Protein AF-0000000072521008 (afdb_homodimer)

Solvent-accessible surface area (backbone atoms only — not comparable to full-atom values): 16895 Å² total; per-residue (Å²): 116,72,63,60,51,52,50,30,49,52,47,37,52,53,34,50,48,52,54,50,52,51,52,52,54,62,66,60,54,72,72,82,87,46,64,70,48,66,38,34,38,36,35,39,32,42,60,91,52,47,65,55,51,51,52,29,35,44,67,70,42,94,64,81,70,60,86,56,63,34,49,40,68,49,74,46,81,42,74,55,89,74,26,50,32,39,38,42,36,37,37,49,14,59,31,64,76,41,40,77,58,52,53,69,72,39,29,56,94,38,35,77,38,25,32,39,37,39,37,36,38,53,64,40,59,74,58,32,55,55,32,50,51,51,45,50,51,42,50,48,53,24,50,51,54,21,50,53,54,49,52,52,49,52,52,55,55,67,72,98,116,69,64,59,52,52,49,29,50,53,47,36,53,53,33,50,49,52,54,50,53,51,54,52,55,61,66,60,54,72,69,80,86,41,62,72,48,67,39,35,38,38,36,38,33,40,59,90,53,48,65,54,50,51,51,29,36,44,66,72,42,94,65,80,72,61,87,58,62,37,48,41,68,48,74,46,80,43,75,54,90,73,26,50,31,39,38,41,37,37,38,48,14,60,30,65,79,42,40,77,57,53,52,68,71,37,28,56,93,38,34,78,39,25,33,40,35,40,36,35,36,53,67,40,61,75,59,31,55,54,32,51,52,51,47,50,51,41,49,48,52,23,51,52,54,19,51,52,55,49,52,53,49,53,53,56,58,72,71,103

InterPro domains:
  IPR022780 Dynein family light intermediate chain [PF05783] (39-135)
  IPR027417 P-loop containing nucleoside triphosphate hydrolase [G3DSA:3.40.50.300] (19-158)
  IPR027417 P-loop containing nucleoside triphosphate hydrolase [SSF52540] (40-137)
  IPR040045 Cytoplasmic dynein 2 light intermediate chain 1 [PTHR13236] (3-156)

Nearest PDB structures (foldseek):
  6sc2-assembly1_E  TM=7.884E-01  e=1.492E-08  Homo sapiens
  4m9q-assembly1_A  TM=7.224E-01  e=1.471E-05  Chlamydomonas reinhardtii
  8ij9-assembly2_B  TM=7.557E-01  e=8.292E-04  Mus musculus
  6jmg-assembly2_B  TM=7.113E-01  e=5.260E-04  Xenopus laevis
  1s8f-assembly2_B  TM=6.875E-01  e=5.260E-04  Canis lupus familiaris

Foldseek 3Di:
DVVLVVVLVVQLVVQVVVVVVVVVVVVPPPPPPAPAAEAEEEEAEDAPLCRQVVVCVVQVHPDDDDADRAKHWDKDWDDDPSYIYIYIYIYGGDQLPRLLCLLVQLALVHVVRYDYHYRADVVCVVSGVVSVVRNVVSSVVSNVRSVVVNVVVVVVVVVD/DVVLVVVLVVQLVVQLVVVVVVVVVLVPPPPPPAPEAEAEEEEAFDAPLCRQVVVCVVQVHPDDDDADRAKHWDKDWDDDPSYIYIYIYIYGGDQLPRLLCLLVQLALVHVVRYDYHYRADVVCVVSGVVSVVRNVVSSVVSNVRSVVVNVVVVVVVVVD

Secondary structure (DSSP, 8-state):
-HHHHHHHHHHHHHHHHHHHHHHHHHHS---SS---EEEEEEEEESTTSSHHHHHHHHTT--PPPPPPPSEEEEEEEEEETTEEEEEEEEEE-STTTTGGGGGTTSSHHHHTTEEEEEEEETT-HHHHHHHHHHHHHHHHHHHHHHHHHHHHHHHHHHH-/-HHHHHHHHHHHHHHHHHHHHHHHHHHS---TT---EEEEEEEEESTTSSHHHHHHHHTT--PPPPPPPSEEEEEEEEEETTEEEEEEEEEE-STTTTGGGGGTTSSHHHHTTEEEEEEEETT-HHHHHHHHHHHHHHHHHHHHHHHHHHHHHHHHHHH-

pLDDT: mean 83.57, std 12.58, range [44.31, 96.69]

Sequence (320 aa):
MMDMWALAKEKLRENEEKAAKLGEKMDDSTDGATRKGSTHIVIAGCSSSGKSIFVNKFLDRNEEPKETVALEYIYARRTRGNNKDVCHIWELGGGTNFTTLLSIPLIKKNIEASSLVLVLDLTRPNELWITMEQVLAAAERCVETATKELDQKQQENYCLMMDMWALAKEKLRENEEKAAKLGEKMDDSTDGATRKGSTHIVIAGCSSSGKSIFVNKFLDRNEEPKETVALEYIYARRTRGNNKDVCHIWELGGGTNFTTLLSIPLIKKNIEASSLVLVLDLTRPNELWITMEQVLAAAERCVETATKELDQKQQENYCL

Organism: Oesophagostomum dentatum (NCBI:txid61180)

Radius of gyration: 21.16 Å; Cα contacts (8 Å, |Δi|>4): 512; chains: 2; bounding box: 45×58×62 Å

Structure (mmCIF, N/CA/C/O backbone):
data_AF-0000000072521008-model_v1
#
loop_
_entity.id
_entity.type
_entity.pdbx_description
1 polymer 'Cytoplasmic dynein 2 light intermediate chain 1'
#
loop_
_atom_site.group_PDB
_atom_site.id
_atom_site.type_symbol
_atom_site.label_atom_id
_atom_site.label_alt_id
_atom_site.label_comp_id
_atom_site.label_asym_id
_atom_site.label_entity_id
_atom_site.label_seq_id
_atom_site.pdbx_PDB_ins_code
_atom_site.Cartn_x
_atom_site.Cartn_y
_atom_site.Cartn_z
_atom_site.occupancy
_atom_site.B_iso_or_equiv
_atom_site.auth_seq_id
_atom_site.auth_comp_id
_atom_site.auth_asym_id
_atom_site.auth_atom_id
_atom_site.pdbx_PDB_model_num
ATOM 1 N N . MET A 1 1 ? 20.453 16.203 -13.914 1 51.97 1 MET A N 1
ATOM 2 C CA . MET A 1 1 ? 20 16.062 -12.531 1 51.97 1 MET A CA 1
ATOM 3 C C . MET A 1 1 ? 19.391 17.359 -12.023 1 51.97 1 MET A C 1
ATOM 5 O O . MET A 1 1 ? 18.375 17.328 -11.305 1 51.97 1 MET A O 1
ATOM 9 N N . MET A 1 2 ? 19.875 18.516 -12.617 1 60.75 2 MET A N 1
ATOM 10 C CA . MET A 1 2 ? 19.484 19.859 -12.227 1 60.75 2 MET A CA 1
ATOM 11 C C . MET A 1 2 ? 18.047 20.156 -12.68 1 60.75 2 MET A C 1
ATOM 13 O O . MET A 1 2 ? 17.25 20.672 -11.898 1 60.75 2 MET A O 1
ATOM 17 N N . ASP A 1 3 ? 17.656 19.438 -13.711 1 80.31 3 ASP A N 1
ATOM 18 C CA . ASP A 1 3 ? 16.375 19.781 -14.328 1 80.31 3 ASP A CA 1
ATOM 19 C C . ASP A 1 3 ? 15.219 19.047 -13.656 1 80.31 3 ASP A C 1
ATOM 21 O O . ASP A 1 3 ? 14.164 19.625 -13.406 1 80.31 3 ASP A O 1
ATOM 25 N N . MET A 1 4 ? 15.516 17.906 -13.031 1 79.12 4 MET A N 1
ATOM 26 C CA . MET A 1 4 ? 14.438 17.141 -12.414 1 79.12 4 MET A CA 1
ATOM 27 C C . MET A 1 4 ? 14.062 17.734 -11.062 1 79.12 4 MET A C 1
ATOM 29 O O . MET A 1 4 ? 12.875 17.812 -10.719 1 79.12 4 MET A O 1
ATOM 33 N N . TRP A 1 5 ? 15.109 18.359 -10.484 1 82.62 5 TRP A N 1
ATOM 34 C CA . TRP A 1 5 ? 14.867 18.938 -9.164 1 82.62 5 TRP A CA 1
ATOM 35 C C . TRP A 1 5 ? 14.125 20.25 -9.273 1 82.62 5 TRP A C 1
ATOM 37 O O . TRP A 1 5 ? 13.273 20.562 -8.438 1 82.62 5 TRP A O 1
ATOM 47 N N . ALA A 1 6 ? 14.492 20.922 -10.352 1 86 6 ALA A N 1
ATOM 48 C CA . ALA A 1 6 ? 13.781 22.172 -10.578 1 86 6 ALA A CA 1
ATOM 49 C C . ALA A 1 6 ? 12.297 21.922 -10.859 1 86 6 ALA A C 1
ATOM 51 O O . ALA A 1 6 ? 11.43 22.609 -10.32 1 86 6 ALA A O 1
ATOM 52 N N . LEU A 1 7 ? 12.125 20.984 -11.641 1 83.31 7 LEU A N 1
ATOM 53 C CA . LEU A 1 7 ? 10.75 20.609 -11.953 1 83.31 7 LEU A CA 1
ATOM 54 C C . LEU A 1 7 ? 10.031 20.094 -10.711 1 83.31 7 LEU A C 1
ATOM 56 O O . LEU A 1 7 ? 8.867 20.422 -10.484 1 83.31 7 LEU A O 1
ATOM 60 N N . ALA A 1 8 ? 10.758 19.344 -9.969 1 86.19 8 ALA A N 1
ATOM 61 C CA . ALA A 1 8 ? 10.211 18.797 -8.727 1 86.19 8 ALA A CA 1
ATOM 62 C C . ALA A 1 8 ? 9.805 19.906 -7.77 1 86.19 8 ALA A C 1
ATOM 64 O O . ALA A 1 8 ? 8.734 19.859 -7.168 1 86.19 8 ALA A O 1
ATOM 65 N N . LYS A 1 9 ? 10.578 20.875 -7.785 1 87.31 9 LYS A N 1
ATOM 66 C CA . LYS A 1 9 ? 10.32 22 -6.895 1 87.31 9 LYS A CA 1
ATOM 67 C C . LYS A 1 9 ? 9.07 22.766 -7.324 1 87.31 9 LYS A C 1
ATOM 69 O O . LYS A 1 9 ? 8.258 23.172 -6.488 1 87.31 9 LYS A O 1
ATOM 74 N N . GLU A 1 10 ? 9 22.953 -8.555 1 87.25 10 GLU A N 1
ATOM 75 C CA . GLU A 1 10 ? 7.84 23.672 -9.078 1 87.25 10 GLU A CA 1
ATOM 76 C C . GLU A 1 10 ? 6.551 22.891 -8.82 1 87.25 10 GLU A C 1
ATOM 78 O O . GLU A 1 10 ? 5.559 23.469 -8.367 1 87.25 10 GLU A O 1
ATOM 83 N N . LYS A 1 11 ? 6.574 21.656 -9.117 1 85.5 11 LYS A N 1
ATOM 84 C CA . LYS A 1 11 ? 5.406 20.812 -8.906 1 85.5 11 LYS A CA 1
ATOM 85 C C . LYS A 1 11 ? 5.023 20.766 -7.426 1 85.5 11 LYS A C 1
ATOM 87 O O . LYS A 1 11 ? 3.836 20.75 -7.09 1 85.5 11 LYS A O 1
ATOM 92 N N . LEU A 1 12 ? 6.059 20.75 -6.66 1 87.19 12 LEU A N 1
ATOM 93 C CA . LEU A 1 12 ? 5.84 20.719 -5.219 1 87.19 12 LEU A CA 1
ATOM 94 C C . LEU A 1 12 ? 5.117 21.969 -4.742 1 87.19 12 LEU A C 1
ATOM 96 O O . LEU A 1 12 ? 4.18 21.891 -3.943 1 87.19 12 LEU A O 1
ATOM 100 N N . ARG A 1 13 ? 5.477 23.078 -5.258 1 88.19 13 ARG A N 1
ATOM 101 C CA . ARG A 1 13 ? 4.848 24.328 -4.883 1 88.19 13 ARG A CA 1
ATOM 102 C C . ARG A 1 13 ? 3.377 24.359 -5.281 1 88.19 13 ARG A C 1
ATOM 104 O O . ARG A 1 13 ? 2.521 24.766 -4.496 1 88.19 13 ARG A O 1
ATOM 111 N N . GLU A 1 14 ? 3.172 23.828 -6.406 1 88.19 14 GLU A N 1
ATOM 112 C CA . GLU A 1 14 ? 1.804 23.781 -6.91 1 88.19 14 GLU A CA 1
ATOM 113 C C . GLU A 1 14 ? 0.922 22.906 -6.027 1 88.19 14 GLU A C 1
ATOM 115 O O . GLU A 1 14 ? -0.207 23.281 -5.699 1 88.19 14 GLU A O 1
ATOM 120 N N . ASN A 1 15 ? 1.441 21.797 -5.676 1 87.5 15 ASN A N 1
ATOM 121 C CA . ASN A 1 15 ? 0.669 20.828 -4.898 1 87.5 15 ASN A CA 1
ATOM 122 C C . ASN A 1 15 ? 0.467 21.312 -3.461 1 87.5 15 ASN A C 1
ATOM 124 O O . ASN A 1 15 ? -0.581 21.062 -2.861 1 87.5 15 ASN A O 1
ATOM 128 N N . GLU A 1 16 ? 1.404 21.984 -3.016 1 85.88 16 GLU A N 1
ATOM 129 C CA . GLU A 1 16 ? 1.26 22.578 -1.688 1 85.88 16 GLU A CA 1
ATOM 130 C C . GLU A 1 16 ? 0.165 23.641 -1.672 1 85.88 16 GLU A C 1
ATOM 132 O O . GLU A 1 16 ? -0.606 23.734 -0.715 1 85.88 16 GLU A O 1
ATOM 137 N N . GLU A 1 17 ? 0.143 24.406 -2.668 1 87.12 17 GLU A N 1
ATOM 138 C CA . GLU A 1 17 ? -0.874 25.453 -2.777 1 87.12 17 GLU A CA 1
ATOM 139 C C . GLU A 1 17 ? -2.271 24.844 -2.883 1 87.12 17 GLU A C 1
ATOM 141 O O . GLU A 1 17 ? -3.213 25.344 -2.252 1 87.12 17 GLU A O 1
ATOM 146 N N . LYS A 1 18 ? -2.324 23.844 -3.666 1 87.56 18 LYS A N 1
ATOM 147 C CA . LYS A 1 18 ? -3.6 23.141 -3.814 1 87.56 18 LYS A CA 1
ATOM 148 C C . LYS A 1 18 ? -4.086 22.594 -2.475 1 87.56 18 LYS A C 1
ATOM 150 O O . LYS A 1 18 ? -5.258 22.766 -2.123 1 87.56 18 LYS A O 1
ATOM 155 N N . ALA A 1 19 ? -3.199 21.984 -1.769 1 85.94 19 ALA A N 1
ATOM 156 C CA . ALA A 1 19 ? -3.541 21.406 -0.467 1 85.94 19 ALA A CA 1
ATOM 157 C C . ALA A 1 19 ? -3.936 22.5 0.522 1 85.94 19 ALA A C 1
ATOM 159 O O . ALA A 1 19 ? -4.879 22.344 1.297 1 85.94 19 ALA A O 1
ATOM 160 N N . ALA A 1 20 ? -3.279 23.609 0.432 1 83.19 20 ALA A N 1
ATOM 161 C CA . ALA A 1 20 ? -3.564 24.719 1.321 1 83.19 20 ALA A CA 1
ATOM 162 C C . ALA A 1 20 ? -4.926 25.344 1.008 1 83.19 20 ALA A C 1
ATOM 164 O O . ALA A 1 20 ? -5.688 25.672 1.918 1 83.19 20 ALA A O 1
ATOM 165 N N . LYS A 1 21 ? -5.223 25.5 -0.197 1 82.81 21 LYS A N 1
ATOM 166 C CA . LYS A 1 21 ? -6.488 26.094 -0.623 1 82.81 21 LYS A CA 1
ATOM 167 C C . LYS A 1 21 ? -7.672 25.234 -0.188 1 82.81 21 LYS A C 1
ATOM 169 O O . LYS A 1 21 ? -8.711 25.766 0.224 1 82.81 21 LYS A O 1
ATOM 174 N N . LEU A 1 22 ? -7.508 23.953 -0.325 1 80.19 22 LEU A N 1
ATOM 175 C CA . LEU A 1 22 ? -8.555 23.031 0.11 1 80.19 22 LEU A CA 1
ATOM 176 C C . LEU A 1 22 ? -8.789 23.156 1.613 1 80.19 22 LEU A C 1
ATOM 178 O O . LEU A 1 22 ? -9.93 23.141 2.07 1 80.19 22 LEU A O 1
ATOM 182 N N . GLY A 1 23 ? -7.691 23.188 2.332 1 74.25 23 GLY A N 1
ATOM 183 C CA . GLY A 1 23 ? -7.793 23.344 3.775 1 74.25 23 GLY A CA 1
ATOM 184 C C . GLY A 1 23 ? -8.57 24.594 4.188 1 74.25 23 GLY A C 1
ATOM 185 O O . GLY A 1 23 ? -9.375 24.531 5.117 1 74.25 23 GLY A O 1
ATOM 186 N N . GLU A 1 24 ? -8.336 25.656 3.516 1 73.62 24 GLU A N 1
ATOM 187 C CA . GLU A 1 24 ? -9.023 26.906 3.799 1 73.62 24 GLU A CA 1
ATOM 188 C C . GLU A 1 24 ? -10.516 26.797 3.498 1 73.62 24 GLU A C 1
ATOM 190 O O . GLU A 1 24 ? -11.344 27.328 4.246 1 73.62 24 GLU A O 1
ATOM 195 N N . LYS A 1 25 ? -10.82 26.156 2.455 1 73.62 25 LYS A N 1
ATOM 196 C CA . LYS A 1 25 ? -12.211 26 2.039 1 73.62 25 LYS A CA 1
ATOM 197 C C . LYS A 1 25 ? -12.984 25.125 3.018 1 73.62 25 LYS A C 1
ATOM 199 O O . LYS A 1 25 ? -14.172 25.328 3.242 1 73.62 25 LYS A O 1
ATOM 204 N N . MET A 1 26 ? -12.297 24.172 3.549 1 69.62 26 MET A N 1
ATOM 205 C CA . MET A 1 26 ? -12.922 23.266 4.504 1 69.62 26 MET A CA 1
ATOM 206 C C . MET A 1 26 ? -13.125 23.938 5.852 1 69.62 26 MET A C 1
ATOM 208 O O . MET A 1 26 ? -14.086 23.641 6.566 1 69.62 26 MET A O 1
ATOM 212 N N . ASP A 1 27 ? -12.211 24.797 6.203 1 65.19 27 ASP A N 1
ATOM 213 C CA . ASP A 1 27 ? -12.32 25.531 7.457 1 65.19 27 ASP A CA 1
ATOM 214 C C . ASP A 1 27 ? -13.43 26.594 7.379 1 65.19 27 ASP A C 1
ATOM 216 O O . ASP A 1 27 ? -14.039 26.938 8.391 1 65.19 27 ASP A O 1
ATOM 220 N N . ASP A 1 28 ? -13.609 27.219 6.309 1 60.16 28 ASP A N 1
ATOM 221 C CA . ASP A 1 28 ? -14.578 28.297 6.121 1 60.16 28 ASP A CA 1
ATOM 222 C C . ASP A 1 28 ? -16 27.734 6.047 1 60.16 28 ASP A C 1
ATOM 224 O O . ASP A 1 28 ? -16.969 28.5 6.043 1 60.16 28 ASP A O 1
ATOM 228 N N . SER A 1 29 ? -16.047 26.531 5.723 1 54.88 29 SER A N 1
ATOM 229 C CA . SER A 1 29 ? -17.422 26.047 5.641 1 54.88 29 SER A CA 1
ATOM 230 C C . SER A 1 29 ? -18.109 26.109 7 1 54.88 29 SER A C 1
ATOM 232 O O . SER A 1 29 ? -17.594 25.594 7.992 1 54.88 29 SER A O 1
ATOM 234 N N . THR A 1 30 ? -18.656 27.297 7.469 1 45.44 30 THR A N 1
ATOM 235 C CA . THR A 1 30 ? -19.531 27.688 8.57 1 45.44 30 THR A CA 1
ATOM 236 C C . THR A 1 30 ? -20.594 26.641 8.836 1 45.44 30 THR A C 1
ATOM 238 O O . THR A 1 30 ? -21.547 26.875 9.586 1 45.44 30 THR A O 1
ATOM 241 N N . ASP A 1 31 ? -20.844 25.75 8.055 1 48.75 31 ASP A N 1
ATOM 242 C CA . ASP A 1 31 ? -21.984 24.953 8.461 1 48.75 31 ASP A CA 1
ATOM 243 C C . ASP A 1 31 ? -21.703 24.188 9.758 1 48.75 31 ASP A C 1
ATOM 245 O O . ASP A 1 31 ? -20.609 23.625 9.914 1 48.75 31 ASP A O 1
ATOM 249 N N . GLY A 1 32 ? -22.094 24.609 11.016 1 44.31 32 GLY A N 1
ATOM 250 C CA . GLY A 1 32 ? -22.125 24.188 12.398 1 44.31 32 GLY A CA 1
ATOM 251 C C . GLY A 1 32 ? -21.594 22.766 12.602 1 44.31 32 GLY A C 1
ATOM 252 O O . GLY A 1 32 ? -20.703 22.547 13.422 1 44.31 32 GLY A O 1
ATOM 253 N N . ALA A 1 33 ? -22.438 21.672 12.734 1 45.28 33 ALA A N 1
ATOM 254 C CA . ALA A 1 33 ? -22.516 20.359 13.336 1 45.28 33 ALA A CA 1
ATOM 255 C C . ALA A 1 33 ? -21.656 19.344 12.578 1 45.28 33 ALA A C 1
ATOM 257 O O . ALA A 1 33 ? -21.609 18.172 12.93 1 45.28 33 ALA A O 1
ATOM 258 N N . THR A 1 34 ? -21.094 19.641 11.289 1 51.75 34 THR A N 1
ATOM 259 C CA . THR A 1 34 ? -20.656 18.5 10.484 1 51.75 34 THR A CA 1
ATOM 260 C C . THR A 1 34 ? -19.188 18.203 10.734 1 51.75 34 THR A C 1
ATOM 262 O O . THR A 1 34 ? -18.344 19.109 10.656 1 51.75 34 THR A O 1
ATOM 265 N N . ARG A 1 35 ? -18.922 17.375 11.75 1 53.88 35 ARG A N 1
ATOM 266 C CA . ARG A 1 35 ? -17.562 16.922 12.047 1 53.88 35 ARG A CA 1
ATOM 267 C C . ARG A 1 35 ? -16.781 16.641 10.766 1 53.88 35 ARG A C 1
ATOM 269 O O . ARG A 1 35 ? -17.219 15.836 9.93 1 53.88 35 ARG A O 1
ATOM 276 N N . LYS A 1 36 ? -15.852 17.688 10.32 1 62.34 36 LYS A N 1
ATOM 277 C CA . LYS A 1 36 ? -14.961 17.547 9.172 1 62.34 36 LYS A CA 1
ATOM 278 C C . LYS A 1 36 ? -13.812 16.594 9.477 1 62.34 36 LYS A C 1
ATOM 280 O O . LYS A 1 36 ? -13.062 16.797 10.43 1 62.34 36 LYS A O 1
ATOM 285 N N . GLY A 1 37 ? -14.039 15.32 9.141 1 75.19 37 GLY A N 1
ATOM 286 C CA . GLY A 1 37 ? -12.938 14.383 9.305 1 75.19 37 GLY A CA 1
ATOM 287 C C . GLY A 1 37 ? -12.023 14.32 8.094 1 75.19 37 GLY A C 1
ATOM 288 O O . GLY A 1 37 ? -12.438 14.625 6.977 1 75.19 37 GLY A O 1
ATOM 289 N N . SER A 1 38 ? -10.641 14.562 8.32 1 85.12 38 SER A N 1
ATOM 290 C CA . SER A 1 38 ? -9.688 14.438 7.223 1 85.12 38 SER A CA 1
ATOM 291 C C . SER A 1 38 ? -8.734 13.273 7.449 1 85.12 38 SER A C 1
ATOM 293 O O . SER A 1 38 ? -8.359 12.977 8.586 1 85.12 38 SER A O 1
ATOM 295 N N . THR A 1 39 ? -8.516 12.516 6.43 1 88.75 39 THR A N 1
ATOM 296 C CA . THR A 1 39 ? -7.523 11.453 6.449 1 88.75 39 THR A CA 1
ATOM 297 C C . THR A 1 39 ? -6.422 11.727 5.43 1 88.75 39 THR A C 1
ATOM 299 O O . THR A 1 39 ? -6.645 12.422 4.438 1 88.75 39 THR A O 1
ATOM 302 N N . HIS A 1 40 ? -5.227 11.328 5.777 1 92.44 40 HIS A N 1
ATOM 303 C CA . HIS A 1 40 ? -4.066 11.484 4.906 1 92.44 40 HIS A CA 1
ATOM 304 C C . HIS A 1 40 ? -3.488 10.125 4.516 1 92.44 40 HIS A C 1
ATOM 306 O O . HIS A 1 40 ? -3.256 9.273 5.379 1 92.44 40 HIS A O 1
ATOM 312 N N . ILE A 1 41 ? -3.375 9.93 3.248 1 94.19 41 ILE A N 1
ATOM 313 C CA . ILE A 1 41 ? -2.742 8.719 2.742 1 94.19 41 ILE A CA 1
ATOM 314 C C . ILE A 1 41 ? -1.507 9.086 1.924 1 94.19 41 ILE A C 1
ATOM 316 O O . ILE A 1 41 ? -1.59 9.883 0.984 1 94.19 41 ILE A O 1
ATOM 320 N N . VAL A 1 42 ? -0.381 8.555 2.328 1 96.31 42 VAL A N 1
ATOM 321 C CA . VAL A 1 42 ? 0.863 8.727 1.585 1 96.31 42 VAL A CA 1
ATOM 322 C C . VAL A 1 42 ? 1.197 7.43 0.843 1 96.31 42 VAL A C 1
ATOM 324 O O . VAL A 1 42 ? 1.259 6.359 1.448 1 96.31 42 VAL A O 1
ATOM 327 N N . ILE A 1 43 ? 1.382 7.531 -0.438 1 96 43 ILE A N 1
ATOM 328 C CA . ILE A 1 43 ? 1.704 6.375 -1.266 1 96 43 ILE A CA 1
ATOM 329 C C . ILE A 1 43 ? 3.127 6.504 -1.803 1 96 43 ILE A C 1
ATOM 331 O O . ILE A 1 43 ? 3.492 7.539 -2.369 1 96 43 ILE A O 1
ATOM 335 N N . ALA A 1 44 ? 3.928 5.512 -1.537 1 96.5 44 ALA A N 1
ATOM 336 C CA . ALA A 1 44 ? 5.316 5.457 -1.989 1 96.5 44 ALA A CA 1
ATOM 337 C C . ALA A 1 44 ? 5.68 4.055 -2.469 1 96.5 44 ALA A C 1
ATOM 339 O O . ALA A 1 44 ? 4.902 3.109 -2.295 1 96.5 44 ALA A O 1
ATOM 340 N N . GLY A 1 45 ? 6.863 3.949 -3.062 1 95.12 45 GLY A N 1
ATOM 341 C CA . GLY A 1 45 ? 7.312 2.65 -3.537 1 95.12 45 GLY A CA 1
ATOM 342 C C . GLY A 1 45 ? 8.164 2.734 -4.789 1 95.12 45 GLY A C 1
ATOM 343 O O . GLY A 1 45 ? 8.727 3.789 -5.094 1 95.12 45 GLY A O 1
ATOM 344 N N . CYS A 1 46 ? 8.219 1.617 -5.492 1 90.81 46 CYS A N 1
ATOM 345 C CA . CYS A 1 46 ? 9.086 1.51 -6.66 1 90.81 46 CYS A CA 1
ATOM 346 C C . CYS A 1 46 ? 8.57 2.363 -7.809 1 90.81 46 CYS A C 1
ATOM 348 O O . CYS A 1 46 ? 7.355 2.504 -7.98 1 90.81 46 CYS A O 1
ATOM 350 N N . SER A 1 47 ? 9.539 2.912 -8.523 1 87.12 47 SER A N 1
ATOM 351 C CA . SER A 1 47 ? 9.148 3.59 -9.758 1 87.12 47 SER A CA 1
ATOM 352 C C . SER A 1 47 ? 8.461 2.633 -10.719 1 87.12 47 SER A C 1
ATOM 354 O O . SER A 1 47 ? 8.859 1.476 -10.852 1 87.12 47 SER A O 1
ATOM 356 N N . SER A 1 48 ? 7.371 3.092 -11.367 1 83.75 48 SER A N 1
ATOM 357 C CA . SER A 1 48 ? 6.633 2.336 -12.375 1 83.75 48 SER A CA 1
ATOM 358 C C . SER A 1 48 ? 6.02 1.074 -11.781 1 83.75 48 SER A C 1
ATOM 360 O O . SER A 1 48 ? 6.008 0.021 -12.422 1 83.75 48 SER A O 1
ATOM 362 N N . SER A 1 49 ? 5.793 1.14 -10.469 1 84.56 49 SER A N 1
ATOM 363 C CA . SER A 1 49 ? 5.207 -0.023 -9.812 1 84.56 49 SER A CA 1
ATOM 364 C C . SER A 1 49 ? 3.686 -0.012 -9.922 1 84.56 49 SER A C 1
ATOM 366 O O . SER A 1 49 ? 3.016 -0.935 -9.453 1 84.56 49 SER A O 1
ATOM 368 N N . GLY A 1 50 ? 3.068 1.029 -10.586 1 83.56 50 GLY A N 1
ATOM 369 C CA . GLY A 1 50 ? 1.624 1.082 -10.75 1 83.56 50 GLY A CA 1
ATOM 370 C C . GLY A 1 50 ? 0.936 1.939 -9.703 1 83.56 50 GLY A C 1
ATOM 371 O O . GLY A 1 50 ? -0.292 1.929 -9.594 1 83.56 50 GLY A O 1
ATOM 372 N N . LYS A 1 51 ? 1.668 2.729 -8.883 1 87.88 51 LYS A N 1
ATOM 373 C CA . LYS A 1 51 ? 1.1 3.576 -7.84 1 87.88 51 LYS A CA 1
ATOM 374 C C . LYS A 1 51 ? 0.006 4.48 -8.398 1 87.88 51 LYS A C 1
ATOM 376 O O . LYS A 1 51 ? -1.101 4.535 -7.859 1 87.88 51 LYS A O 1
ATOM 381 N N . SER A 1 52 ? 0.311 5.062 -9.562 1 81.69 52 SER A N 1
ATOM 382 C CA . SER A 1 52 ? -0.638 6.012 -10.133 1 81.69 52 SER A CA 1
ATOM 383 C C . SER A 1 52 ? -1.882 5.301 -10.656 1 81.69 52 SER A C 1
ATOM 385 O O . SER A 1 52 ? -2.99 5.832 -10.57 1 81.69 52 SER A O 1
ATOM 387 N N . ILE A 1 53 ? -1.696 4.129 -11.203 1 75.56 53 ILE A N 1
ATOM 388 C CA . ILE A 1 53 ? -2.844 3.348 -11.648 1 75.56 53 ILE A CA 1
ATOM 389 C C . ILE A 1 53 ? -3.721 2.984 -10.453 1 75.56 53 ILE A C 1
ATOM 391 O O . ILE A 1 53 ? -4.945 3.111 -10.516 1 75.56 53 ILE A O 1
ATOM 395 N N . PHE A 1 54 ? -3.078 2.619 -9.406 1 78.38 54 PHE A N 1
ATOM 396 C CA . PHE A 1 54 ? -3.773 2.26 -8.18 1 78.38 54 PHE A CA 1
ATOM 397 C C . PHE A 1 54 ? -4.602 3.43 -7.664 1 78.38 54 PHE A C 1
ATOM 399 O O . PHE A 1 54 ? -5.781 3.268 -7.34 1 78.38 54 PHE A O 1
ATOM 406 N N . VAL A 1 55 ? -4.004 4.586 -7.648 1 82.62 55 VAL A N 1
ATOM 407 C CA . VAL A 1 55 ? -4.676 5.785 -7.156 1 82.62 55 VAL A CA 1
ATOM 408 C C . VAL A 1 55 ? -5.867 6.117 -8.055 1 82.62 55 VAL A C 1
ATOM 410 O O . VAL A 1 55 ? -6.969 6.383 -7.562 1 82.62 55 VAL A O 1
ATOM 413 N N . ASN A 1 56 ? -5.664 6.027 -9.336 1 78.38 56 ASN A N 1
ATOM 414 C CA . ASN A 1 56 ? -6.73 6.348 -10.273 1 78.38 56 ASN A CA 1
ATOM 415 C C . ASN A 1 56 ? -7.91 5.391 -10.133 1 78.38 56 ASN A C 1
ATOM 417 O O . ASN A 1 56 ? -9.07 5.816 -10.133 1 78.38 56 ASN A O 1
ATOM 421 N N . LYS A 1 57 ? -7.637 4.184 -10.016 1 74.06 57 LYS A N 1
ATOM 422 C CA . LYS A 1 57 ? -8.695 3.189 -9.852 1 74.06 57 LYS A CA 1
ATOM 423 C C . LYS A 1 57 ? -9.422 3.381 -8.523 1 74.06 57 LYS A C 1
ATOM 425 O O . LYS A 1 57 ? -10.648 3.268 -8.453 1 74.06 57 LYS A O 1
ATOM 430 N N . PHE A 1 58 ? -8.664 3.688 -7.527 1 73.44 58 PHE A N 1
ATOM 431 C CA . PHE A 1 58 ? -9.227 3.959 -6.211 1 73.44 58 PHE A CA 1
ATOM 432 C C . PHE A 1 58 ? -10.219 5.117 -6.27 1 73.44 58 PHE A C 1
ATOM 434 O O . PHE A 1 58 ? -11.242 5.105 -5.582 1 73.44 58 PHE A O 1
ATOM 441 N N . LEU A 1 59 ? -9.883 6.062 -7.102 1 73.38 59 LEU A N 1
ATOM 442 C CA . LEU A 1 59 ? -10.695 7.273 -7.188 1 73.38 59 LEU A CA 1
ATOM 443 C C . LEU A 1 59 ? -11.719 7.156 -8.312 1 73.38 59 LEU A C 1
ATOM 445 O O . LEU A 1 59 ? -12.484 8.094 -8.555 1 73.38 59 LEU A O 1
ATOM 449 N N . ASP A 1 60 ? -11.734 6.039 -8.898 1 71.81 60 ASP A N 1
ATOM 450 C CA . ASP A 1 60 ? -12.641 5.82 -10.023 1 71.81 60 ASP A CA 1
ATOM 451 C C . ASP A 1 60 ? -12.391 6.84 -11.133 1 71.81 60 ASP A C 1
ATOM 453 O O . ASP A 1 60 ? -13.328 7.48 -11.617 1 71.81 60 ASP A O 1
ATOM 457 N N . ARG A 1 61 ? -11.148 7.098 -11.328 1 69.38 61 ARG A N 1
ATOM 458 C CA . ARG A 1 61 ? -10.734 7.984 -12.414 1 69.38 61 ARG A CA 1
ATOM 459 C C . ARG A 1 61 ? -10.203 7.191 -13.602 1 69.38 61 ARG A C 1
ATOM 461 O O . ARG A 1 61 ? -9.516 6.184 -13.422 1 69.38 61 ARG A O 1
ATOM 468 N N . ASN A 1 62 ? -10.773 7.441 -14.672 1 66.5 62 ASN A N 1
ATOM 469 C CA . ASN A 1 62 ? -10.305 6.824 -15.906 1 66.5 62 ASN A CA 1
ATOM 470 C C . ASN A 1 62 ? -9.273 7.699 -16.609 1 66.5 62 ASN A C 1
ATOM 472 O O . ASN A 1 62 ? -9.516 8.172 -17.734 1 66.5 62 ASN A O 1
ATOM 476 N N . GLU A 1 63 ? -8.234 8.047 -15.953 1 71.75 63 GLU A N 1
ATOM 477 C CA . GLU A 1 63 ? -7.184 8.852 -16.562 1 71.75 63 GLU A CA 1
ATOM 478 C C . GLU A 1 63 ? -5.977 8 -16.938 1 71.75 63 GLU A C 1
ATOM 480 O O . GLU A 1 63 ? -5.699 6.988 -16.281 1 71.75 63 GLU A O 1
ATOM 485 N N . GLU A 1 64 ? -5.375 8.305 -18.031 1 75.06 64 GLU A N 1
ATOM 486 C CA . GLU A 1 64 ? -4.117 7.652 -18.375 1 75.06 64 GLU A CA 1
ATOM 487 C C . GLU A 1 64 ? -3.045 7.926 -17.328 1 75.06 64 GLU A C 1
ATOM 489 O O . GLU A 1 64 ? -2.84 9.07 -16.922 1 75.06 64 GLU A O 1
ATOM 494 N N . PRO A 1 65 ? -2.555 6.863 -16.875 1 74.75 65 PRO A N 1
ATOM 495 C CA . PRO A 1 65 ? -1.509 7.066 -15.867 1 74.75 65 PRO A CA 1
ATOM 496 C C . PRO A 1 65 ? -0.331 7.879 -16.406 1 74.75 65 PRO A C 1
ATOM 498 O O . PRO A 1 65 ? 0.111 7.668 -17.531 1 74.75 65 PRO A O 1
ATOM 501 N N . LYS A 1 66 ? -0.064 8.969 -15.703 1 75.88 66 LYS A N 1
ATOM 502 C CA . LYS A 1 66 ? 1.132 9.758 -15.977 1 75.88 66 LYS A CA 1
ATOM 503 C C . LYS A 1 66 ? 2.219 9.492 -14.945 1 75.88 66 LYS A C 1
ATOM 505 O O . LYS A 1 66 ? 1.925 9.07 -13.82 1 75.88 66 LYS A O 1
ATOM 510 N N . GLU A 1 67 ? 3.391 9.68 -15.469 1 80.75 67 GLU A N 1
ATOM 511 C CA . GLU A 1 67 ? 4.496 9.539 -14.523 1 80.75 67 GLU A CA 1
ATOM 512 C C . GLU A 1 67 ? 4.406 10.586 -13.414 1 80.75 67 GLU A C 1
ATOM 514 O O . GLU A 1 67 ? 4.238 11.773 -13.688 1 80.75 67 GLU A O 1
ATOM 519 N N . THR A 1 68 ? 4.398 10.086 -12.188 1 83.25 68 THR A N 1
ATOM 520 C CA . THR A 1 68 ? 4.391 10.984 -11.039 1 83.25 68 THR A CA 1
ATOM 521 C C . THR A 1 68 ? 5.781 11.57 -10.805 1 83.25 68 THR A C 1
ATOM 523 O O . THR A 1 68 ? 6.762 10.828 -10.711 1 83.25 68 THR A O 1
ATOM 526 N N . VAL A 1 69 ? 5.867 12.867 -10.938 1 82.81 69 VAL A N 1
ATOM 527 C CA . VAL A 1 69 ? 7.125 13.547 -10.648 1 82.81 69 VAL A CA 1
ATOM 528 C C . VAL A 1 69 ? 7.098 14.109 -9.234 1 82.81 69 VAL A C 1
ATOM 530 O O . VAL A 1 69 ? 6.129 14.766 -8.836 1 82.81 69 VAL A O 1
ATOM 533 N N . ALA A 1 70 ? 8.242 13.797 -8.508 1 89.75 70 ALA A N 1
ATOM 534 C CA . ALA A 1 70 ? 8.414 14.297 -7.148 1 89.75 70 ALA A CA 1
ATOM 535 C C . ALA A 1 70 ? 7.27 13.844 -6.246 1 89.75 70 ALA A C 1
ATOM 537 O O . ALA A 1 70 ? 7.066 12.641 -6.047 1 89.75 70 ALA A O 1
ATOM 538 N N . LEU A 1 71 ? 6.391 14.82 -5.82 1 94.12 71 LEU A N 1
ATOM 539 C CA . LEU A 1 71 ? 5.277 14.531 -4.922 1 94.12 71 LEU A CA 1
ATOM 540 C C . LEU A 1 71 ? 3.977 15.109 -5.473 1 94.12 71 LEU A C 1
ATOM 542 O O . LEU A 1 71 ? 3.867 16.312 -5.688 1 94.12 71 LEU A O 1
ATOM 546 N N . GLU A 1 72 ? 3.041 14.211 -5.684 1 92.69 72 GLU A N 1
ATOM 547 C CA . GLU A 1 72 ? 1.757 14.625 -6.242 1 92.69 72 GLU A CA 1
ATOM 548 C C . GLU A 1 72 ? 0.658 14.594 -5.184 1 92.69 72 GLU A C 1
ATOM 550 O O . GLU A 1 72 ? 0.6 13.672 -4.371 1 92.69 72 GLU A O 1
ATOM 555 N N . TYR A 1 73 ? -0.245 15.625 -5.277 1 93.06 73 TYR A N 1
ATOM 556 C CA . TYR A 1 73 ? -1.35 15.734 -4.332 1 93.06 73 TYR A CA 1
ATOM 557 C C . TYR A 1 73 ? -2.691 15.594 -5.043 1 93.06 73 TYR A C 1
ATOM 559 O O . TYR A 1 73 ? -2.93 16.234 -6.066 1 93.06 73 TYR A O 1
ATOM 567 N N . ILE A 1 74 ? -3.525 14.617 -4.488 1 89.44 74 ILE A N 1
ATOM 568 C CA . ILE A 1 74 ? -4.902 14.438 -4.926 1 89.44 74 ILE A CA 1
ATOM 569 C C . ILE A 1 74 ? -5.828 14.352 -3.713 1 89.44 74 ILE A C 1
ATOM 571 O O . ILE A 1 74 ? -5.395 13.969 -2.623 1 89.44 74 ILE A O 1
ATOM 575 N N . TYR A 1 75 ? -7.043 14.898 -3.828 1 88.19 75 TYR A N 1
ATOM 576 C CA . TYR A 1 75 ? -7.965 14.742 -2.709 1 88.19 75 TYR A CA 1
ATOM 577 C C . TYR A 1 75 ? -9.289 14.133 -3.174 1 88.19 75 TYR A C 1
ATOM 579 O O . TYR A 1 75 ? -9.648 14.242 -4.348 1 88.19 75 TYR A O 1
ATOM 587 N N . ALA A 1 76 ? -9.867 13.375 -2.35 1 81.75 76 ALA A N 1
ATOM 588 C CA . ALA A 1 76 ? -11.195 12.805 -2.555 1 81.75 76 ALA A CA 1
ATOM 589 C C . ALA A 1 76 ? -12.156 13.25 -1.46 1 81.75 76 ALA A C 1
ATOM 591 O O . ALA A 1 76 ? -11.781 13.336 -0.289 1 81.75 76 ALA A O 1
ATOM 592 N N . ARG A 1 77 ? -13.344 13.609 -1.932 1 80.06 77 ARG A N 1
ATOM 593 C CA . ARG A 1 77 ? -14.391 14 -0.991 1 80.06 77 ARG A CA 1
ATOM 594 C C . ARG A 1 77 ? -15.453 12.914 -0.873 1 80.06 77 ARG A C 1
ATOM 596 O O . ARG A 1 77 ? -15.836 12.305 -1.872 1 80.06 77 ARG A O 1
ATOM 603 N N . ARG A 1 78 ? -15.656 12.586 0.385 1 70.81 78 ARG A N 1
ATOM 604 C CA . ARG A 1 78 ? -16.75 11.648 0.632 1 70.81 78 ARG A CA 1
ATOM 605 C C . ARG A 1 78 ? -17.781 12.242 1.581 1 70.81 78 ARG A C 1
ATOM 607 O O . ARG A 1 78 ? -17.422 12.867 2.58 1 70.81 78 ARG A O 1
ATOM 614 N N . THR A 1 79 ? -18.984 12.227 1.118 1 68.31 79 THR A N 1
ATOM 615 C CA . THR A 1 79 ? -20.094 12.664 1.969 1 68.31 79 THR A CA 1
ATOM 616 C C . THR A 1 79 ? -20.797 11.469 2.598 1 68.31 79 THR A C 1
ATOM 618 O O . THR A 1 79 ? -21.188 10.531 1.897 1 68.31 79 THR A O 1
ATOM 621 N N . ARG A 1 80 ? -20.547 11.289 3.885 1 64.38 80 ARG A N 1
ATOM 622 C CA . ARG A 1 80 ? -21.312 10.312 4.637 1 64.38 80 ARG A CA 1
ATOM 623 C C . ARG A 1 80 ? -22.375 10.984 5.5 1 64.38 80 ARG A C 1
ATOM 625 O O . ARG A 1 80 ? -22.062 11.531 6.559 1 64.38 80 ARG A O 1
ATOM 632 N N . GLY A 1 81 ? -23.625 10.844 5.148 1 69.56 81 GLY A N 1
ATOM 633 C CA . GLY A 1 81 ? -24.656 11.602 5.84 1 69.56 81 GLY A CA 1
ATOM 634 C C . GLY A 1 81 ? -24.422 13.102 5.785 1 69.56 81 GLY A C 1
ATOM 635 O O . GLY A 1 81 ? -24.328 13.68 4.703 1 69.56 81 GLY A O 1
ATOM 636 N N . ASN A 1 82 ? -24.266 13.578 7.086 1 66.81 82 ASN A N 1
ATOM 637 C CA . ASN A 1 82 ? -24.016 15.008 7.227 1 66.81 82 ASN A CA 1
ATOM 638 C C . ASN A 1 82 ? -22.531 15.305 7.375 1 66.81 82 ASN A C 1
ATOM 640 O O . ASN A 1 82 ? -22.125 16.469 7.492 1 66.81 82 ASN A O 1
ATOM 644 N N . ASN A 1 83 ? -21.828 14.156 7.312 1 70.75 83 ASN A N 1
ATOM 645 C CA . ASN A 1 83 ? -20.391 14.336 7.492 1 70.75 83 ASN A CA 1
ATOM 646 C C . ASN A 1 83 ? -19.656 14.375 6.156 1 70.75 83 ASN A C 1
ATOM 648 O O . ASN A 1 83 ? -19.859 13.5 5.309 1 70.75 83 ASN A O 1
ATOM 652 N N . LYS A 1 84 ? -19.047 15.516 5.938 1 73.81 84 LYS A N 1
ATOM 653 C CA . LYS A 1 84 ? -18.172 15.633 4.77 1 73.81 84 LYS A CA 1
ATOM 654 C C . LYS A 1 84 ? -16.719 15.312 5.125 1 73.81 84 LYS A C 1
ATOM 656 O O . LYS A 1 84 ? -16.141 15.93 6.016 1 73.81 84 LYS A O 1
ATOM 661 N N . ASP A 1 85 ? -16.219 14.148 4.617 1 79.69 85 ASP A N 1
ATOM 662 C CA . ASP A 1 85 ? -14.844 13.75 4.887 1 79.69 85 ASP A CA 1
ATOM 663 C C . ASP A 1 85 ? -13.961 13.953 3.658 1 79.69 85 ASP A C 1
ATOM 665 O O . ASP A 1 85 ? -14.422 13.797 2.525 1 79.69 85 ASP A O 1
ATOM 669 N N . VAL A 1 86 ? -12.805 14.523 3.928 1 86 86 VAL A N 1
ATOM 670 C CA . VAL A 1 86 ? -11.836 14.688 2.852 1 86 86 VAL A CA 1
ATOM 671 C C . VAL A 1 86 ? -10.68 13.711 3.053 1 86 86 VAL A C 1
ATOM 673 O O . VAL A 1 86 ? -10.188 13.539 4.172 1 86 86 VAL A O 1
ATOM 676 N N . CYS A 1 87 ? -10.32 13.078 2.027 1 88.5 87 CYS A N 1
ATOM 677 C CA . CYS A 1 87 ? -9.141 12.227 2.006 1 88.5 87 CYS A CA 1
ATOM 678 C C . CYS A 1 87 ? -8.023 12.859 1.181 1 88.5 87 CYS A C 1
ATOM 680 O O . CYS A 1 87 ? -8.18 13.07 -0.023 1 88.5 87 CYS A O 1
ATOM 682 N N . HIS A 1 88 ? -6.949 13.25 1.887 1 91 88 HIS A N 1
ATOM 683 C CA . HIS A 1 88 ? -5.758 13.781 1.235 1 91 88 HIS A CA 1
ATOM 684 C C . HIS A 1 88 ? -4.812 12.664 0.815 1 91 88 HIS A C 1
ATOM 686 O O . HIS A 1 88 ? -4.375 11.867 1.65 1 91 88 HIS A O 1
ATOM 692 N N . ILE A 1 89 ? -4.539 12.594 -0.463 1 92.88 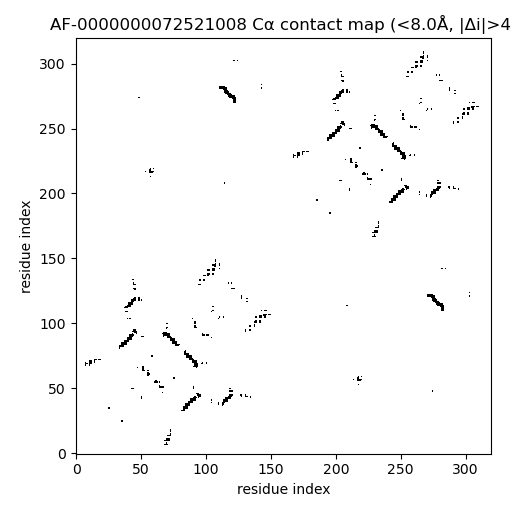89 ILE A N 1
ATOM 693 C CA . ILE A 1 89 ? -3.668 11.547 -0.995 1 92.88 89 ILE A CA 1
ATOM 694 C C . ILE A 1 89 ? -2.4 12.18 -1.57 1 92.88 89 ILE A C 1
ATOM 696 O O . ILE A 1 89 ? -2.471 13.031 -2.455 1 92.88 89 ILE A O 1
ATOM 700 N N . TRP A 1 90 ? -1.263 11.773 -1.035 1 94.81 90 TRP A N 1
ATOM 701 C CA . TRP A 1 90 ? 0.057 12.18 -1.508 1 94.81 90 TRP A CA 1
ATOM 702 C C . TRP A 1 90 ? 0.793 11.008 -2.145 1 94.81 90 TRP A C 1
ATOM 704 O O . TRP A 1 90 ? 0.94 9.953 -1.527 1 94.81 90 TRP A O 1
ATOM 714 N N . GLU A 1 91 ? 1.172 11.188 -3.359 1 94.56 91 GLU A N 1
ATOM 715 C CA . GLU A 1 91 ? 1.892 10.133 -4.066 1 94.56 91 GLU A CA 1
ATOM 716 C C . GLU A 1 91 ? 3.328 10.555 -4.367 1 94.56 91 GLU A C 1
ATOM 718 O O . GLU A 1 91 ? 3.559 11.555 -5.047 1 94.56 91 GLU A O 1
ATOM 723 N N . LEU A 1 92 ? 4.246 9.742 -3.83 1 95.31 92 LEU A N 1
ATOM 724 C CA . LEU A 1 92 ? 5.656 9.992 -4.109 1 95.31 92 LEU A CA 1
ATOM 725 C C . LEU A 1 92 ? 6.066 9.352 -5.43 1 95.31 92 LEU A C 1
ATOM 727 O O . LEU A 1 92 ? 5.855 8.148 -5.637 1 95.31 92 LEU A O 1
ATOM 731 N N . GLY A 1 93 ? 6.59 10.164 -6.305 1 91.31 93 GLY A N 1
ATOM 732 C CA . GLY A 1 93 ? 7.113 9.672 -7.57 1 91.31 93 GLY A CA 1
ATOM 733 C C . GLY A 1 93 ? 8.617 9.492 -7.566 1 91.31 93 GLY A C 1
ATOM 734 O O . GLY A 1 93 ? 9.312 10.062 -6.719 1 91.31 93 GLY A O 1
ATOM 735 N N . GLY A 1 94 ? 9.125 8.586 -8.477 1 86.56 94 GLY A N 1
ATOM 736 C CA . GLY A 1 94 ? 10.562 8.469 -8.703 1 86.56 94 GLY A CA 1
ATOM 737 C C . GLY A 1 94 ? 11.227 7.465 -7.785 1 86.56 94 GLY A C 1
ATOM 738 O O . GLY A 1 94 ? 12.453 7.406 -7.707 1 86.56 94 GLY A O 1
ATOM 739 N N . GLY A 1 95 ? 10.492 6.734 -7.066 1 88.56 95 GLY A N 1
ATOM 740 C CA . GLY A 1 95 ? 11.094 5.754 -6.176 1 88.56 95 GLY A CA 1
ATOM 741 C C . GLY A 1 95 ? 11.742 6.375 -4.957 1 88.56 95 GLY A C 1
ATOM 742 O O . GLY A 1 95 ? 11.062 6.934 -4.098 1 88.56 95 GLY A O 1
ATOM 743 N N . THR A 1 96 ? 13.055 6.387 -4.98 1 91.81 96 THR A N 1
ATOM 744 C CA . THR A 1 96 ? 13.789 6.84 -3.809 1 91.81 96 THR A CA 1
ATOM 745 C C . THR A 1 96 ? 14.367 8.234 -4.039 1 91.81 96 THR A C 1
ATOM 747 O O . THR A 1 96 ? 14.93 8.836 -3.121 1 91.81 96 THR A O 1
ATOM 750 N N . ASN A 1 97 ? 14.109 8.844 -5.164 1 90.88 97 ASN A N 1
ATOM 751 C CA . ASN A 1 97 ? 14.781 10.078 -5.543 1 90.88 97 ASN A CA 1
ATOM 752 C C . ASN A 1 97 ? 14.305 11.258 -4.688 1 90.88 97 ASN A C 1
ATOM 754 O O . ASN A 1 97 ? 15.055 12.211 -4.473 1 90.88 97 ASN A O 1
ATOM 758 N N . PHE A 1 98 ? 13.156 11.18 -4.234 1 92.81 98 PHE A N 1
ATOM 759 C CA . PHE A 1 98 ? 12.547 12.336 -3.584 1 92.81 98 PHE A CA 1
ATOM 760 C C . PHE A 1 98 ? 11.977 11.953 -2.223 1 92.81 98 PHE A C 1
ATOM 762 O O . PHE A 1 98 ? 10.969 12.508 -1.788 1 92.81 98 PHE A O 1
ATOM 769 N N . THR A 1 99 ? 12.578 10.977 -1.496 1 95.06 99 THR A N 1
ATOM 770 C CA . THR A 1 99 ? 12.055 10.484 -0.224 1 95.06 99 THR A CA 1
ATOM 771 C C . THR A 1 99 ? 12.039 11.602 0.817 1 95.06 99 THR A C 1
ATOM 773 O O . THR A 1 99 ? 11.258 11.555 1.771 1 95.06 99 THR A O 1
ATOM 776 N N . THR A 1 100 ? 12.906 12.664 0.639 1 93.62 100 THR A N 1
ATOM 777 C CA . THR A 1 100 ? 12.922 13.781 1.569 1 93.62 100 THR A CA 1
ATOM 778 C C . THR A 1 100 ? 11.602 14.539 1.533 1 93.62 100 THR A C 1
ATOM 780 O O . THR A 1 100 ? 11.25 15.242 2.486 1 93.62 100 THR A O 1
ATOM 783 N N . LEU A 1 101 ? 10.812 14.406 0.478 1 94.75 101 LEU A N 1
ATOM 784 C CA . LEU A 1 101 ? 9.555 15.125 0.32 1 94.75 101 LEU A CA 1
ATOM 785 C C . LEU A 1 101 ? 8.461 14.516 1.183 1 94.75 101 LEU A C 1
ATOM 787 O O . LEU A 1 101 ? 7.391 15.102 1.348 1 94.75 101 LEU A O 1
ATOM 791 N N . LEU A 1 102 ? 8.703 13.359 1.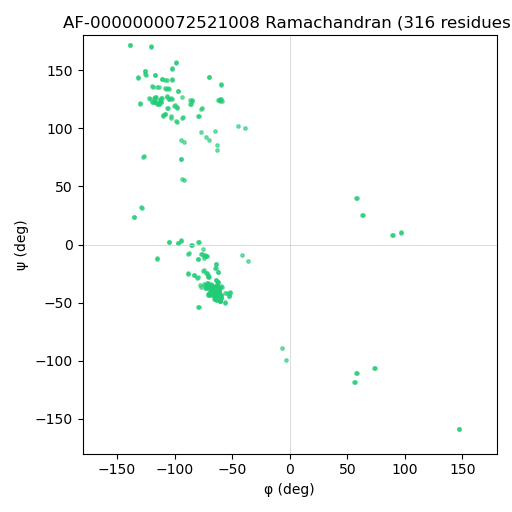81 1 96.69 102 LEU A N 1
ATOM 792 C CA . LEU A 1 102 ? 7.746 12.758 2.73 1 96.69 102 LEU A CA 1
ATOM 793 C C . LEU A 1 102 ? 7.527 13.648 3.947 1 96.69 102 LEU A C 1
ATOM 795 O O . LEU A 1 102 ? 6.527 13.508 4.656 1 96.69 102 LEU A O 1
ATOM 799 N N . SER A 1 103 ? 8.445 14.594 4.164 1 95.25 103 SER A N 1
ATOM 800 C CA . SER A 1 103 ? 8.32 15.516 5.293 1 95.25 103 SER A CA 1
ATOM 801 C C . SER A 1 103 ? 7.207 16.531 5.059 1 95.25 103 SER A C 1
ATOM 803 O O . SER A 1 103 ? 6.793 17.234 5.984 1 95.25 103 SER A O 1
ATOM 805 N N . ILE A 1 104 ? 6.684 16.578 3.9 1 93.81 104 ILE A N 1
ATOM 806 C CA . ILE A 1 104 ? 5.629 17.531 3.58 1 93.81 104 ILE A CA 1
ATOM 807 C C . ILE A 1 104 ? 4.293 17.031 4.125 1 93.81 104 ILE A C 1
ATOM 809 O O . ILE A 1 104 ? 3.627 17.719 4.898 1 93.81 104 ILE A O 1
ATOM 813 N N . PRO A 1 105 ? 3.902 15.82 3.785 1 95.38 105 PRO A N 1
ATOM 814 C CA . PRO A 1 105 ? 2.615 15.352 4.305 1 95.38 105 PRO A CA 1
ATOM 815 C C . PRO A 1 105 ? 2.725 14.781 5.715 1 95.38 105 PRO A C 1
ATOM 817 O O . PRO A 1 105 ? 1.724 14.711 6.434 1 95.38 105 PRO A O 1
ATOM 820 N N . LEU A 1 106 ? 3.881 14.289 6.062 1 96.31 106 LEU A N 1
ATOM 821 C CA . LEU A 1 106 ? 4.023 13.617 7.352 1 96.31 106 LEU A CA 1
ATOM 822 C C . LEU A 1 106 ? 4.535 14.594 8.406 1 96.31 106 LEU A C 1
ATOM 824 O O . LEU A 1 106 ? 5.688 14.5 8.836 1 96.31 106 LEU A O 1
ATOM 828 N N . ILE A 1 107 ? 3.654 15.469 8.812 1 94.69 107 ILE A N 1
ATOM 829 C CA . ILE A 1 107 ? 3.951 16.5 9.805 1 94.69 107 ILE A CA 1
ATOM 830 C C . ILE A 1 107 ? 3.025 16.344 11.008 1 94.69 107 ILE A C 1
ATOM 832 O O . ILE A 1 107 ? 2.074 15.562 10.969 1 94.69 107 ILE A O 1
ATOM 836 N N . LYS A 1 108 ? 3.297 17.078 12.055 1 93.94 108 LYS A N 1
ATOM 837 C CA . LYS A 1 108 ? 2.57 17.047 13.32 1 93.94 108 LYS A CA 1
ATOM 838 C C . LYS A 1 108 ? 1.068 17.203 13.102 1 93.94 108 LYS A C 1
ATOM 840 O O . LYS A 1 108 ? 0.269 16.484 13.711 1 93.94 108 LYS A O 1
ATOM 845 N N . LYS A 1 109 ? 0.706 18.094 12.203 1 89.94 109 LYS A N 1
ATOM 846 C CA . LYS A 1 109 ? -0.69 18.453 11.977 1 89.94 109 LYS A CA 1
ATOM 847 C C . LYS A 1 109 ? -1.487 17.25 11.453 1 89.94 109 LYS A C 1
ATOM 849 O O . LYS A 1 109 ? -2.676 17.125 11.75 1 89.94 109 LYS A O 1
ATOM 854 N N . ASN A 1 110 ? -0.756 16.344 10.688 1 92 110 ASN A N 1
ATOM 855 C CA . ASN A 1 110 ? -1.476 15.328 9.93 1 92 110 ASN A CA 1
ATOM 856 C C . ASN A 1 110 ? -1.163 13.922 10.445 1 92 110 ASN A C 1
ATOM 858 O O . ASN A 1 110 ? -1.871 12.969 10.117 1 92 110 ASN A O 1
ATOM 862 N N . ILE A 1 111 ? -0.178 13.766 11.25 1 92.5 111 ILE A N 1
ATOM 863 C CA . ILE A 1 111 ? 0.418 12.469 11.547 1 92.5 111 ILE A CA 1
ATOM 864 C C . ILE A 1 111 ? -0.62 11.562 12.203 1 92.5 111 ILE A C 1
ATOM 866 O O . ILE A 1 111 ? -0.638 10.352 11.969 1 92.5 111 ILE A O 1
ATOM 870 N N . GLU A 1 112 ? -1.54 12.164 12.977 1 91 112 GLU A N 1
ATOM 871 C CA . GLU A 1 112 ? -2.523 11.391 13.719 1 91 112 GLU A CA 1
ATOM 872 C C . GLU A 1 112 ? -3.664 10.93 12.82 1 91 112 GLU A C 1
ATOM 874 O O . GLU A 1 112 ? -4.602 10.273 13.281 1 91 112 GLU A O 1
ATOM 879 N N . ALA A 1 113 ? -3.645 11.195 11.609 1 92.06 113 ALA A N 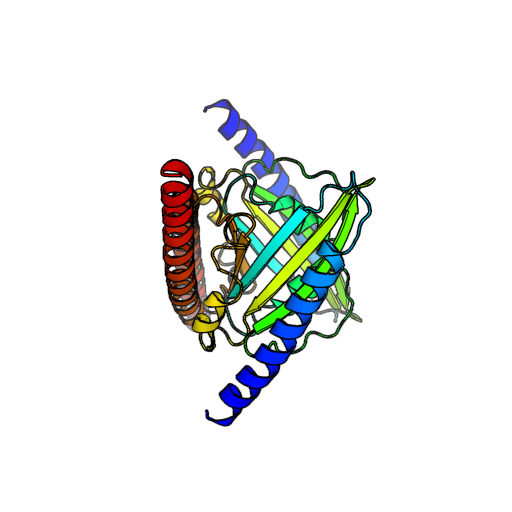1
ATOM 880 C CA . ALA A 1 113 ? -4.648 10.766 10.641 1 92.06 113 ALA A CA 1
ATOM 881 C C . ALA A 1 113 ? -3.99 10.25 9.359 1 92.06 113 ALA A C 1
ATOM 883 O O . ALA A 1 113 ? -4.578 10.328 8.281 1 92.06 113 ALA A O 1
ATOM 884 N N . SER A 1 114 ? -2.746 9.812 9.5 1 94.44 114 SER A N 1
ATOM 885 C CA . SER A 1 114 ? -1.984 9.453 8.305 1 94.44 114 SER A CA 1
ATOM 886 C C . SER A 1 114 ? -1.752 7.949 8.227 1 94.44 114 SER A C 1
ATOM 888 O O . SER A 1 114 ? -1.532 7.297 9.25 1 94.44 114 SER A O 1
ATOM 890 N N . SER A 1 115 ? -1.813 7.453 7.047 1 94.75 115 SER A N 1
ATOM 891 C CA . SER A 1 115 ? -1.386 6.102 6.707 1 94.75 115 SER A CA 1
ATOM 892 C C . SER A 1 115 ? -0.368 6.113 5.574 1 94.75 115 SER A C 1
ATOM 894 O O . SER A 1 115 ? -0.338 7.047 4.77 1 94.75 115 SER A O 1
ATOM 896 N N . LEU A 1 116 ? 0.485 5.156 5.613 1 96.12 116 LEU A N 1
ATOM 897 C CA . LEU A 1 116 ? 1.464 4.961 4.551 1 96.12 116 LEU A CA 1
ATOM 898 C C . LEU A 1 116 ? 1.166 3.686 3.764 1 96.12 116 LEU A C 1
ATOM 900 O O . LEU A 1 116 ? 0.965 2.621 4.352 1 96.12 116 LEU A O 1
ATOM 904 N N . VAL A 1 117 ? 1.059 3.818 2.471 1 95 117 VAL A N 1
ATOM 905 C CA . VAL A 1 117 ? 0.901 2.689 1.56 1 95 117 VAL A CA 1
ATOM 906 C C . VAL A 1 117 ? 2.176 2.508 0.738 1 95 117 VAL A C 1
ATOM 908 O O . VAL A 1 117 ? 2.521 3.363 -0.08 1 95 117 VAL A O 1
ATOM 911 N N . LEU A 1 118 ? 2.871 1.469 0.983 1 96 118 LEU A N 1
ATOM 912 C CA . LEU A 1 118 ? 4.105 1.143 0.276 1 96 118 LEU A CA 1
ATOM 913 C C . LEU A 1 118 ? 3.85 0.096 -0.804 1 96 118 LEU A C 1
ATOM 915 O O . LEU A 1 118 ? 3.361 -0.999 -0.512 1 96 118 LEU A O 1
ATOM 919 N N . VAL A 1 119 ? 4.121 0.427 -2.047 1 94.94 119 VAL A N 1
ATOM 920 C CA . VAL A 1 119 ? 3.918 -0.475 -3.176 1 94.94 119 VAL A CA 1
ATOM 921 C C . VAL A 1 119 ? 5.266 -0.99 -3.678 1 94.94 119 VAL A C 1
ATOM 923 O O . VAL A 1 119 ? 6.105 -0.209 -4.133 1 94.94 119 VAL A O 1
ATOM 926 N N . LEU A 1 120 ? 5.449 -2.295 -3.59 1 95.12 120 LEU A N 1
ATOM 927 C CA . LEU A 1 120 ? 6.719 -2.93 -3.936 1 95.12 120 LEU A CA 1
ATOM 928 C C . LEU A 1 120 ? 6.543 -3.887 -5.109 1 95.12 120 LEU A C 1
ATOM 930 O O . LEU A 1 120 ? 5.699 -4.781 -5.062 1 95.12 120 LEU A O 1
ATOM 934 N N . ASP A 1 121 ? 7.273 -3.672 -6.137 1 93.5 121 ASP A N 1
ATOM 935 C CA . ASP A 1 121 ? 7.32 -4.57 -7.289 1 93.5 121 ASP A CA 1
ATOM 936 C C . ASP A 1 121 ? 8.211 -5.773 -7.008 1 93.5 121 ASP A C 1
ATOM 938 O O . ASP A 1 121 ? 9.438 -5.652 -6.98 1 93.5 121 ASP A O 1
ATOM 942 N N . LEU A 1 122 ? 7.625 -6.949 -6.887 1 93.5 122 LEU A N 1
ATOM 943 C CA . LEU A 1 122 ? 8.375 -8.117 -6.445 1 93.5 122 LEU A CA 1
ATOM 944 C C . LEU A 1 122 ? 9.195 -8.703 -7.59 1 93.5 122 LEU A C 1
ATOM 946 O O . LEU A 1 122 ? 10.086 -9.531 -7.367 1 93.5 122 LEU A O 1
ATOM 950 N N . THR A 1 123 ? 8.945 -8.273 -8.805 1 86.19 123 THR A N 1
ATOM 951 C CA . THR A 1 123 ? 9.68 -8.766 -9.961 1 86.19 123 THR A CA 1
ATOM 952 C C . THR A 1 123 ? 11.086 -8.172 -10 1 86.19 123 THR A C 1
ATOM 954 O O . THR A 1 123 ? 11.945 -8.648 -10.75 1 86.19 123 THR A O 1
ATOM 957 N N . ARG A 1 124 ? 11.375 -7.211 -9.18 1 89.44 124 ARG A N 1
ATOM 958 C CA . ARG A 1 124 ? 12.672 -6.539 -9.102 1 89.44 124 ARG A CA 1
ATOM 959 C C . ARG A 1 124 ? 13.211 -6.559 -7.676 1 89.44 124 ARG A C 1
ATOM 961 O O . ARG A 1 124 ? 13.367 -5.508 -7.047 1 89.44 124 ARG A O 1
ATOM 968 N N . PRO A 1 125 ? 13.688 -7.66 -7.289 1 86.81 125 PRO A N 1
ATOM 969 C CA . PRO A 1 125 ? 14.031 -7.832 -5.871 1 86.81 125 PRO A CA 1
ATOM 970 C C . PRO A 1 125 ? 15.156 -6.902 -5.422 1 86.81 125 PRO A C 1
ATOM 972 O O . PRO A 1 125 ? 15.133 -6.398 -4.293 1 86.81 125 PRO A O 1
ATOM 975 N N . ASN A 1 126 ? 16.125 -6.621 -6.258 1 86.62 126 ASN A N 1
ATOM 976 C CA . ASN A 1 126 ? 17.234 -5.746 -5.871 1 86.62 126 ASN A CA 1
ATOM 977 C C . ASN A 1 126 ? 16.75 -4.312 -5.648 1 86.62 126 ASN A C 1
ATOM 979 O O . ASN A 1 126 ? 17.125 -3.676 -4.66 1 86.62 126 ASN A O 1
ATOM 983 N N . GLU A 1 127 ? 15.969 -3.863 -6.457 1 89.5 127 GLU A N 1
ATOM 984 C CA . GLU A 1 127 ? 15.445 -2.504 -6.359 1 89.5 127 GLU A CA 1
ATOM 985 C C . GLU A 1 127 ? 14.414 -2.389 -5.238 1 89.5 127 GLU A C 1
ATOM 987 O O . GLU A 1 127 ? 14.375 -1.383 -4.527 1 89.5 127 GLU A O 1
ATOM 992 N N . LEU A 1 128 ? 13.672 -3.381 -5.102 1 89.88 128 LEU A N 1
ATOM 993 C CA . LEU A 1 128 ? 12.547 -3.352 -4.172 1 89.88 128 LEU A CA 1
ATOM 994 C C . LEU A 1 128 ? 13.031 -3.148 -2.74 1 89.88 128 LEU A C 1
ATOM 996 O O . LEU A 1 128 ? 12.484 -2.32 -2.008 1 89.88 128 LEU A O 1
ATOM 1000 N N . TRP A 1 129 ? 14.086 -3.844 -2.355 1 89.75 129 TRP A N 1
ATOM 1001 C CA . TRP A 1 129 ? 14.539 -3.787 -0.971 1 89.75 129 TRP A CA 1
ATOM 1002 C C . TRP A 1 129 ? 15.188 -2.438 -0.665 1 89.75 129 TRP A C 1
ATOM 1004 O O . TRP A 1 129 ? 15 -1.888 0.423 1 89.75 129 TRP A O 1
ATOM 1014 N N . ILE A 1 130 ? 15.867 -1.897 -1.619 1 93.62 130 ILE A N 1
ATOM 1015 C CA . ILE A 1 130 ? 16.469 -0.58 -1.457 1 93.62 130 ILE A CA 1
ATOM 1016 C C . ILE A 1 130 ? 15.383 0.475 -1.31 1 93.62 130 ILE A C 1
ATOM 1018 O O . ILE A 1 130 ? 15.438 1.318 -0.411 1 93.62 130 ILE A O 1
ATOM 1022 N N . THR A 1 131 ? 14.422 0.393 -2.16 1 94.62 131 THR A N 1
ATOM 1023 C CA . THR A 1 131 ? 13.305 1.33 -2.115 1 94.62 131 THR A CA 1
ATOM 1024 C C . THR A 1 131 ? 12.57 1.228 -0.784 1 94.62 131 THR A C 1
ATOM 1026 O O . THR A 1 131 ? 12.297 2.242 -0.138 1 94.62 131 THR A O 1
ATOM 1029 N N . MET A 1 132 ? 12.281 0.052 -0.401 1 94.25 132 MET A N 1
ATOM 1030 C CA . MET A 1 132 ? 11.586 -0.187 0.861 1 94.25 132 MET A CA 1
ATOM 1031 C C . MET A 1 132 ? 12.352 0.432 2.027 1 94.25 132 MET A C 1
ATOM 1033 O O . MET A 1 132 ? 11.773 1.174 2.826 1 94.25 132 MET A O 1
ATOM 1037 N N . GLU A 1 133 ? 13.641 0.155 2.111 1 94.38 133 GLU A N 1
ATOM 1038 C CA . GLU A 1 133 ? 14.461 0.637 3.219 1 94.38 133 GLU A CA 1
ATOM 1039 C C . GLU A 1 133 ? 14.508 2.162 3.248 1 94.38 133 GLU A C 1
ATOM 1041 O O . GLU A 1 133 ? 14.344 2.771 4.309 1 94.38 133 GLU A O 1
ATOM 1046 N N . GLN A 1 134 ? 14.688 2.738 2.162 1 96.62 134 GLN A N 1
ATOM 1047 C CA . GLN A 1 134 ? 14.844 4.188 2.109 1 96.62 134 GLN A CA 1
ATOM 1048 C C . GLN A 1 134 ? 13.523 4.898 2.4 1 96.62 134 GLN A C 1
ATOM 1050 O O . GLN A 1 134 ? 13.5 5.906 3.111 1 96.62 134 GLN A O 1
ATOM 1055 N N . VAL A 1 135 ? 12.492 4.398 1.831 1 96.62 135 VAL A N 1
ATOM 1056 C CA . VAL A 1 135 ? 11.188 5.008 2.051 1 96.62 135 VAL A CA 1
ATOM 1057 C C . VAL A 1 135 ? 10.797 4.887 3.523 1 96.62 135 VAL A C 1
ATOM 1059 O O . VAL A 1 135 ? 10.367 5.859 4.141 1 96.62 135 VAL A O 1
ATOM 1062 N N . LEU A 1 136 ? 10.992 3.725 4.051 1 94.62 136 LEU A N 1
ATOM 1063 C CA . LEU A 1 136 ? 10.586 3.498 5.434 1 94.62 136 LEU A CA 1
ATOM 1064 C C . LEU A 1 136 ? 11.469 4.281 6.398 1 94.62 136 LEU A C 1
ATOM 1066 O O . LEU A 1 136 ? 10.984 4.777 7.422 1 94.62 136 LEU A O 1
ATOM 1070 N N . ALA A 1 137 ? 12.742 4.375 6.066 1 95.56 137 ALA A N 1
ATOM 1071 C CA . ALA A 1 137 ? 13.625 5.184 6.898 1 95.56 137 ALA A CA 1
ATOM 1072 C C . ALA A 1 137 ? 13.188 6.645 6.914 1 95.56 137 ALA A C 1
ATOM 1074 O O . ALA A 1 137 ? 13.164 7.281 7.969 1 95.56 137 ALA A O 1
ATOM 1075 N N . ALA A 1 138 ? 12.852 7.184 5.793 1 96.69 138 ALA A N 1
ATOM 1076 C CA . ALA A 1 138 ? 12.391 8.562 5.699 1 96.69 138 ALA A CA 1
ATOM 1077 C C . ALA A 1 138 ? 11.07 8.758 6.449 1 96.69 138 ALA A C 1
ATOM 1079 O O . ALA A 1 138 ? 10.906 9.734 7.176 1 96.69 138 ALA A O 1
ATOM 1080 N N . ALA A 1 139 ? 10.148 7.816 6.266 1 96 139 ALA A N 1
ATOM 1081 C CA . ALA A 1 139 ? 8.867 7.891 6.965 1 96 139 ALA A CA 1
ATOM 1082 C C . ALA A 1 139 ? 9.062 7.836 8.477 1 96 139 ALA A C 1
ATOM 1084 O O . ALA A 1 139 ? 8.414 8.57 9.219 1 96 139 ALA A O 1
ATOM 1085 N N . GLU A 1 140 ? 9.961 6.953 8.867 1 94.44 140 GLU A N 1
ATOM 1086 C CA . GLU A 1 140 ? 10.242 6.812 10.289 1 94.44 140 GLU A CA 1
ATOM 1087 C C . GLU A 1 140 ? 10.773 8.117 10.875 1 94.44 140 GLU A C 1
ATOM 1089 O O . GLU A 1 140 ? 10.352 8.539 11.961 1 94.44 140 GLU A O 1
ATOM 1094 N N . ARG A 1 141 ? 11.656 8.703 10.195 1 95.81 141 ARG A N 1
ATOM 1095 C CA . ARG A 1 141 ? 12.203 9.984 10.641 1 95.81 141 ARG A CA 1
ATOM 1096 C C . ARG A 1 141 ? 11.102 11.031 10.766 1 95.81 141 ARG A C 1
ATOM 1098 O O . ARG A 1 141 ? 11.055 11.773 11.75 1 95.81 141 ARG A O 1
ATOM 1105 N N . CYS A 1 142 ? 10.234 11.055 9.781 1 96.44 142 CYS A N 1
ATOM 1106 C CA . CYS A 1 142 ? 9.141 12.016 9.797 1 96.44 142 CYS A CA 1
ATOM 1107 C C . CYS A 1 142 ? 8.203 11.758 10.961 1 96.44 142 CYS A C 1
ATOM 1109 O O . CYS A 1 142 ? 7.789 12.688 11.656 1 96.44 142 CYS A O 1
ATOM 1111 N N . VAL A 1 143 ? 7.867 10.523 11.172 1 94.38 143 VAL A N 1
ATOM 1112 C CA . VAL A 1 143 ? 6.941 10.148 12.234 1 94.38 143 VAL A CA 1
ATOM 1113 C C . VAL A 1 143 ? 7.547 10.508 13.594 1 94.38 143 VAL A C 1
ATOM 1115 O O . VAL A 1 143 ? 6.863 11.039 14.469 1 94.38 143 VAL A O 1
ATOM 1118 N N . GLU A 1 144 ? 8.82 10.195 13.727 1 93.75 144 GLU A N 1
ATOM 1119 C CA . GLU A 1 144 ? 9.508 10.508 14.984 1 93.75 144 GLU A CA 1
ATOM 1120 C C . GLU A 1 144 ? 9.5 12.008 15.258 1 93.75 144 GLU A C 1
ATOM 1122 O O . GLU A 1 144 ? 9.188 12.445 16.375 1 93.75 144 GLU A O 1
ATOM 1127 N N . THR A 1 145 ? 9.852 12.781 14.297 1 95.12 145 THR A N 1
ATOM 1128 C CA . THR A 1 145 ? 9.891 14.234 14.43 1 95.12 145 THR A CA 1
ATOM 1129 C C . THR A 1 145 ? 8.5 14.773 14.758 1 95.12 145 THR A C 1
ATOM 1131 O O . THR A 1 145 ? 8.344 15.586 15.672 1 95.12 145 THR A O 1
ATOM 1134 N N . ALA A 1 146 ? 7.473 14.328 14 1 94.06 146 ALA A N 1
ATOM 1135 C CA . ALA A 1 146 ? 6.098 14.797 14.195 1 94.06 146 ALA A CA 1
ATOM 1136 C C . ALA A 1 146 ? 5.586 14.43 15.586 1 94.06 146 ALA A C 1
ATOM 1138 O O . ALA A 1 146 ? 4.902 15.227 16.234 1 94.06 146 ALA A O 1
ATOM 1139 N N . THR A 1 147 ? 5.914 13.203 16.047 1 89.81 147 THR A N 1
ATOM 1140 C CA . THR A 1 147 ? 5.449 12.742 17.344 1 89.81 147 THR A CA 1
ATOM 1141 C C . THR A 1 147 ? 6.113 13.523 18.469 1 89.81 147 THR A C 1
ATOM 1143 O O . THR A 1 147 ? 5.477 13.836 19.484 1 89.81 147 THR A O 1
ATOM 1146 N N . LYS A 1 148 ? 7.363 13.812 18.312 1 91.94 148 LYS A N 1
ATOM 1147 C CA . LYS A 1 148 ? 8.07 14.625 19.297 1 91.94 148 LYS A CA 1
ATOM 1148 C C . LYS A 1 148 ? 7.449 16.016 19.422 1 91.94 148 LYS A C 1
ATOM 1150 O O . LYS A 1 148 ? 7.297 16.531 20.531 1 91.94 148 LYS A O 1
ATOM 1155 N N . GLU A 1 149 ? 7.074 16.547 18.297 1 92.62 149 GLU A N 1
ATOM 1156 C CA . GLU A 1 149 ? 6.445 17.859 18.297 1 92.62 149 GLU A CA 1
ATOM 1157 C C . GLU A 1 149 ? 5.07 17.812 18.969 1 92.62 149 GLU A C 1
ATOM 1159 O O . GLU A 1 149 ? 4.664 18.781 19.609 1 92.62 149 GLU A O 1
ATOM 1164 N N . LEU A 1 150 ? 4.34 16.75 18.797 1 87.19 150 LEU A N 1
ATOM 1165 C CA . LEU A 1 150 ? 3.031 16.578 19.422 1 87.19 150 LEU A CA 1
ATOM 1166 C C . LEU A 1 150 ? 3.162 16.484 20.938 1 87.19 150 LEU A C 1
ATOM 1168 O O . LEU A 1 150 ? 2.354 17.062 21.672 1 87.19 150 LEU A O 1
ATOM 1172 N N . ASP A 1 151 ? 4.098 15.742 21.359 1 86.25 151 ASP A N 1
ATOM 1173 C CA . ASP A 1 151 ? 4.32 15.555 22.781 1 86.25 151 ASP A CA 1
ATOM 1174 C C . ASP A 1 151 ? 4.719 16.875 23.453 1 86.25 151 ASP A C 1
ATOM 1176 O O . ASP A 1 151 ? 4.32 17.141 24.594 1 86.25 151 ASP A O 1
ATOM 1180 N N . GLN A 1 152 ? 5.547 17.609 22.812 1 85.12 152 GLN A N 1
ATOM 1181 C CA . GLN A 1 152 ? 5.961 18.891 23.375 1 85.12 152 GLN A CA 1
ATOM 1182 C C . GLN A 1 152 ? 4.773 19.844 23.516 1 85.12 152 GLN A C 1
ATOM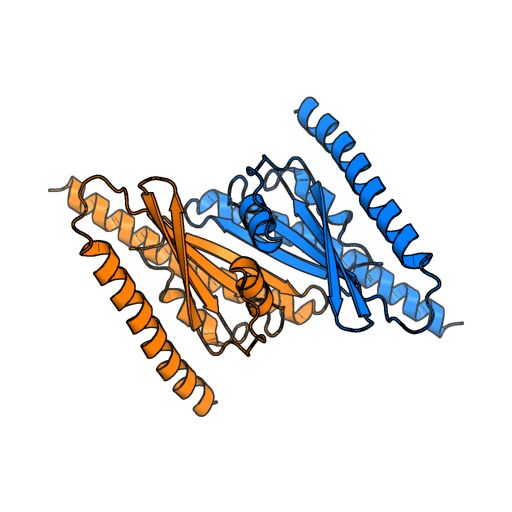 1184 O O . GLN A 1 152 ? 4.668 20.578 24.5 1 85.12 152 GLN A O 1
ATOM 1189 N N . LYS A 1 153 ? 3.838 19.812 22.672 1 75.56 153 LYS A N 1
ATOM 1190 C CA . LYS A 1 153 ? 2.648 20.656 22.75 1 75.56 153 LYS A CA 1
ATOM 1191 C C . LYS A 1 153 ? 1.759 20.234 23.922 1 75.56 153 LYS A C 1
ATOM 1193 O O . LYS A 1 153 ? 1.188 21.078 24.609 1 75.56 153 LYS A O 1
ATOM 1198 N N . GLN A 1 154 ? 1.643 19.031 24.047 1 72.88 154 GLN A N 1
ATOM 1199 C CA . GLN A 1 154 ? 0.814 18.516 25.125 1 72.88 154 GLN A CA 1
ATOM 1200 C C . GLN A 1 154 ? 1.388 18.906 26.484 1 72.88 154 GLN A C 1
ATOM 1202 O O . GLN A 1 154 ? 0.642 19.25 27.406 1 72.88 154 GLN A O 1
ATOM 1207 N N . GLN A 1 155 ? 2.695 18.906 26.547 1 70.75 155 GLN A N 1
ATOM 1208 C CA . GLN A 1 155 ? 3.338 19.297 27.797 1 70.75 155 GLN A CA 1
ATOM 1209 C C . GLN A 1 155 ? 3.154 20.781 28.062 1 70.75 155 GLN A C 1
ATOM 1211 O O . GLN A 1 155 ? 2.939 21.188 29.219 1 70.75 155 GLN A O 1
ATOM 1216 N N . GLU A 1 156 ? 3.24 21.547 27.016 1 70.31 156 GLU A N 1
ATOM 1217 C CA . GLU A 1 156 ? 3.045 23 27.172 1 70.31 156 GLU A CA 1
ATOM 1218 C C . GLU A 1 156 ? 1.607 23.312 27.562 1 70.31 156 GLU A C 1
ATOM 1220 O O . GLU A 1 156 ? 1.366 24.234 28.344 1 70.31 156 GLU A O 1
ATOM 1225 N N . ASN A 1 157 ? 0.699 22.531 27 1 66.81 157 ASN A N 1
ATOM 1226 C CA . ASN A 1 157 ? -0.706 22.75 27.344 1 66.81 157 ASN A CA 1
ATOM 1227 C C . ASN A 1 157 ? -1.018 22.312 28.766 1 66.81 157 ASN A C 1
ATOM 1229 O O . ASN A 1 157 ? -1.942 22.844 29.391 1 66.81 157 ASN A O 1
ATOM 1233 N N . TYR A 1 158 ? -0.403 21.312 29.219 1 61.22 158 TYR A N 1
ATOM 1234 C CA . TYR A 1 158 ? -0.604 20.859 30.594 1 61.22 158 TYR A CA 1
ATOM 1235 C C . TYR A 1 158 ? 0.015 21.828 31.594 1 61.22 158 TYR A C 1
ATOM 1237 O O . TYR A 1 158 ? -0.426 21.922 32.75 1 61.22 158 TYR A O 1
ATOM 1245 N N . CYS A 1 159 ? 1.022 22.531 31.172 1 59.91 159 CYS A N 1
ATOM 1246 C CA . CYS A 1 159 ? 1.662 23.469 32.094 1 59.91 159 CYS A CA 1
ATOM 1247 C C . CYS A 1 159 ? 0.963 24.828 32.062 1 59.91 159 CYS A C 1
ATOM 1249 O O . CYS A 1 159 ? 1.254 25.688 32.906 1 59.91 159 CYS A O 1
ATOM 1251 N N . LEU A 1 160 ? 0.014 25.016 31.125 1 47.53 160 LEU A N 1
ATOM 1252 C CA . LEU A 1 160 ? -0.774 26.234 31.219 1 47.53 160 LEU A CA 1
ATOM 1253 C C . LEU A 1 160 ? -1.997 26.031 32.125 1 47.53 160 LEU A C 1
ATOM 1255 O O . LEU A 1 160 ? -2.664 24.984 32.031 1 47.53 160 LEU A O 1
ATOM 1259 N N . MET B 1 1 ? -7.367 -19.344 20.844 1 52.38 1 MET B N 1
ATOM 1260 C CA . MET B 1 1 ? -6.367 -19.297 19.781 1 52.38 1 MET B CA 1
ATOM 1261 C C . MET B 1 1 ? -6.617 -20.406 18.75 1 52.38 1 MET B C 1
ATOM 1263 O O . MET B 1 1 ? -6.453 -20.188 17.547 1 52.38 1 MET B O 1
ATOM 1267 N N . MET B 1 2 ? -7.266 -21.516 19.266 1 61 2 MET B N 1
ATOM 1268 C CA . MET B 1 2 ? -7.531 -22.719 18.484 1 61 2 MET B CA 1
ATOM 1269 C C . MET B 1 2 ? -8.633 -22.484 17.453 1 61 2 MET B C 1
ATOM 1271 O O . MET B 1 2 ? -8.492 -22.844 16.281 1 61 2 MET B O 1
ATOM 1275 N N . ASP B 1 3 ? -9.453 -21.5 17.781 1 80.5 3 ASP B N 1
ATOM 1276 C CA . ASP B 1 3 ? -10.648 -21.312 16.969 1 80.5 3 ASP B CA 1
ATOM 1277 C C . ASP B 1 3 ? -10.367 -20.391 15.789 1 80.5 3 ASP B C 1
ATOM 1279 O O . ASP B 1 3 ? -10.805 -20.641 14.664 1 80.5 3 ASP B O 1
ATOM 1283 N N . MET B 1 4 ? -9.359 -19.531 15.938 1 79.38 4 MET B N 1
ATOM 1284 C CA . MET B 1 4 ? -9.094 -18.594 14.852 1 79.38 4 MET B CA 1
ATOM 1285 C C . MET B 1 4 ? -8.305 -19.25 13.734 1 79.38 4 MET B C 1
ATOM 1287 O O . MET B 1 4 ? -8.57 -19.016 12.555 1 79.38 4 MET B O 1
ATOM 1291 N N . TRP B 1 5 ? -7.527 -20.234 14.203 1 83 5 TRP B N 1
ATOM 1292 C CA . TRP B 1 5 ? -6.699 -20.938 13.219 1 83 5 TRP B CA 1
ATOM 1293 C C . TRP B 1 5 ? -7.527 -21.922 12.414 1 83 5 TRP B C 1
ATOM 1295 O O . TRP B 1 5 ? -7.301 -22.109 11.211 1 83 5 TRP B O 1
ATOM 1305 N N . ALA B 1 6 ? -8.453 -22.484 13.172 1 86.44 6 ALA B N 1
ATOM 1306 C CA . ALA B 1 6 ? -9.344 -23.391 12.469 1 86.44 6 ALA B CA 1
ATOM 1307 C C . ALA B 1 6 ? -10.172 -22.656 11.414 1 86.44 6 ALA B C 1
ATOM 1309 O O . ALA B 1 6 ? -10.312 -23.141 10.281 1 86.44 6 ALA B O 1
ATOM 1310 N N . LEU B 1 7 ? -10.633 -21.594 11.828 1 83.88 7 LEU B N 1
ATOM 1311 C CA . LEU B 1 7 ? -11.398 -20.766 10.906 1 83.88 7 LEU B CA 1
ATOM 1312 C C . LEU B 1 7 ? -10.523 -20.281 9.758 1 83.88 7 LEU B C 1
ATOM 1314 O O . LEU B 1 7 ? -10.953 -20.281 8.602 1 83.88 7 LEU B O 1
ATOM 1318 N N . ALA B 1 8 ? -9.336 -19.922 10.125 1 86.56 8 ALA B N 1
ATOM 1319 C CA . ALA B 1 8 ? -8.383 -19.453 9.133 1 86.56 8 ALA B CA 1
ATOM 1320 C C . ALA B 1 8 ? -8.086 -20.547 8.102 1 86.56 8 ALA B C 1
ATOM 1322 O O . ALA B 1 8 ? -8.047 -20.266 6.895 1 86.56 8 ALA B O 1
ATOM 1323 N N . LYS B 1 9 ? -8.055 -21.688 8.578 1 87.88 9 LYS B N 1
ATOM 1324 C CA . LYS B 1 9 ? -7.754 -22.812 7.707 1 87.88 9 LYS B CA 1
ATOM 1325 C C . LYS B 1 9 ? -8.906 -23.078 6.738 1 87.88 9 LYS B C 1
ATOM 1327 O O . LYS B 1 9 ? -8.68 -23.344 5.555 1 87.88 9 LYS B O 1
ATOM 1332 N N . GLU B 1 10 ? -10.023 -23.016 7.273 1 87.81 10 GLU B N 1
ATOM 1333 C CA . GLU B 1 10 ? -11.195 -23.234 6.438 1 87.81 10 GLU B CA 1
ATOM 1334 C C . GLU B 1 10 ? -11.32 -22.172 5.355 1 87.81 10 GLU B C 1
ATOM 1336 O O . GLU B 1 10 ? -11.555 -22.484 4.188 1 87.81 10 GLU B O 1
ATOM 1341 N N . LYS B 1 11 ? -11.188 -20.969 5.746 1 86.12 11 LYS B N 1
ATOM 1342 C CA . LYS B 1 11 ? -11.281 -19.844 4.812 1 86.12 11 LYS B CA 1
ATOM 1343 C C . LYS B 1 11 ? -10.195 -19.938 3.746 1 86.12 11 LYS B C 1
ATOM 1345 O O . LYS B 1 11 ? -10.43 -19.625 2.578 1 86.12 11 LYS B O 1
ATOM 1350 N N . LEU B 1 12 ? -9.07 -20.375 4.238 1 87.31 12 LEU B N 1
ATOM 1351 C CA . LEU B 1 12 ? -7.938 -20.516 3.332 1 87.31 12 LEU B CA 1
ATOM 1352 C C . LEU B 1 12 ? -8.234 -21.547 2.25 1 87.31 12 LEU B C 1
ATOM 1354 O O . LEU B 1 12 ? -7.949 -21.312 1.072 1 87.31 12 LEU B O 1
ATOM 1358 N N . ARG B 1 13 ? -8.844 -22.594 2.604 1 88.56 13 ARG B N 1
ATOM 1359 C CA . ARG B 1 13 ? -9.18 -23.656 1.655 1 88.56 13 ARG B CA 1
ATOM 1360 C C . ARG B 1 13 ? -10.18 -23.156 0.612 1 88.56 13 ARG B C 1
ATOM 1362 O O . ARG B 1 13 ? -10.016 -23.422 -0.582 1 88.56 13 ARG B O 1
ATOM 1369 N N . GLU B 1 14 ? -11.055 -22.406 1.101 1 88.75 14 GLU B N 1
ATOM 1370 C CA . GLU B 1 14 ? -12.07 -21.859 0.212 1 88.75 14 GLU B CA 1
ATOM 1371 C C . GLU B 1 14 ? -11.453 -20.922 -0.818 1 88.75 14 GLU B C 1
ATOM 1373 O O . GLU B 1 14 ? -11.789 -20.984 -2.004 1 88.75 14 GLU B O 1
ATOM 1378 N N . ASN B 1 15 ? -10.602 -20.094 -0.345 1 88 15 ASN B N 1
ATOM 1379 C CA . ASN B 1 15 ? -9.992 -19.094 -1.216 1 88 15 ASN B CA 1
ATOM 1380 C C . ASN B 1 15 ? -9.016 -19.719 -2.201 1 88 15 ASN B C 1
ATOM 1382 O O . ASN B 1 15 ? -8.906 -19.281 -3.346 1 88 15 ASN B O 1
ATOM 1386 N N . GLU B 1 16 ? -8.414 -20.719 -1.759 1 86 16 GLU B N 1
ATOM 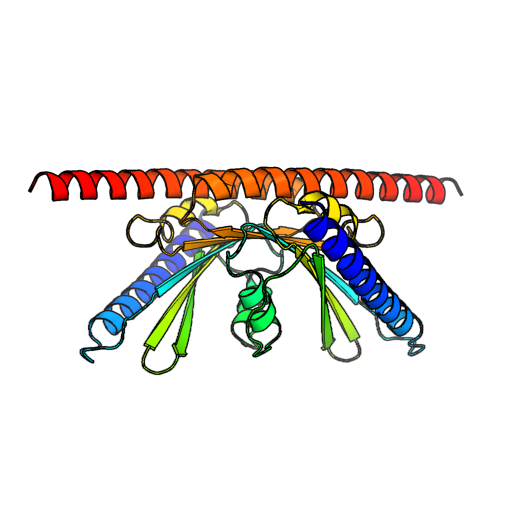1387 C CA . GLU B 1 16 ? -7.527 -21.453 -2.656 1 86 16 GLU B CA 1
ATOM 1388 C C . GLU B 1 16 ? -8.312 -22.109 -3.781 1 86 16 GLU B C 1
ATOM 1390 O O . GLU B 1 16 ? -7.875 -22.125 -4.934 1 86 16 GLU B O 1
ATOM 1395 N N . GLU B 1 17 ? -9.398 -22.672 -3.439 1 87.62 17 GLU B N 1
ATOM 1396 C CA . GLU B 1 17 ? -10.25 -23.328 -4.43 1 87.62 17 GLU B CA 1
ATOM 1397 C C . GLU B 1 17 ? -10.789 -22.328 -5.449 1 87.62 17 GLU B C 1
ATOM 1399 O O . GLU B 1 17 ? -10.812 -22.609 -6.648 1 87.62 17 GLU B O 1
ATOM 1404 N N . LYS B 1 18 ? -11.172 -21.234 -4.914 1 87.94 18 LYS B N 1
ATOM 1405 C CA . LYS B 1 18 ? -11.656 -20.172 -5.789 1 87.94 18 LYS B CA 1
ATOM 1406 C C . LYS B 1 18 ? -10.578 -19.734 -6.777 1 87.94 18 LYS B C 1
ATOM 1408 O O . LYS B 1 18 ? -10.852 -19.594 -7.973 1 87.94 18 LYS B O 1
ATOM 1413 N N . ALA B 1 19 ? -9.406 -19.547 -6.27 1 86.25 19 ALA B N 1
ATOM 1414 C CA . ALA B 1 19 ? -8.297 -19.125 -7.117 1 86.25 19 ALA B CA 1
ATOM 1415 C C . ALA B 1 19 ? -7.953 -20.188 -8.148 1 86.25 19 ALA B C 1
ATOM 1417 O O . ALA B 1 19 ? -7.676 -19.875 -9.312 1 86.25 19 ALA B O 1
ATOM 1418 N N . ALA B 1 20 ? -8.062 -21.406 -7.754 1 83.69 20 ALA B N 1
ATOM 1419 C CA . ALA B 1 20 ? -7.762 -22.516 -8.648 1 83.69 20 ALA B CA 1
ATOM 1420 C C . ALA B 1 20 ? -8.812 -22.641 -9.75 1 83.69 20 ALA B C 1
ATOM 1422 O O . ALA B 1 20 ? -8.477 -22.859 -10.914 1 83.69 20 ALA B O 1
ATOM 1423 N N . LYS B 1 21 ? -10.008 -22.5 -9.422 1 83.44 21 LYS B N 1
ATOM 1424 C CA . LYS B 1 21 ? -11.109 -22.609 -10.375 1 83.44 21 LYS B CA 1
ATOM 1425 C C . LYS B 1 21 ? -11.016 -21.516 -11.438 1 83.44 21 LYS B C 1
ATOM 1427 O O . LYS B 1 21 ? -11.281 -21.766 -12.617 1 83.44 21 LYS B O 1
ATOM 1432 N N . LEU B 1 22 ? -10.688 -20.328 -11 1 80.81 22 LEU B N 1
ATOM 1433 C CA . LEU B 1 22 ? -10.523 -19.219 -11.93 1 80.81 22 LEU B CA 1
ATOM 1434 C C . LEU B 1 22 ? -9.383 -19.5 -12.906 1 80.81 22 LEU B C 1
ATOM 1436 O O . LEU B 1 22 ? -9.508 -19.219 -14.102 1 80.81 22 LEU B O 1
ATOM 1440 N N . GLY B 1 23 ? -8.289 -19.953 -12.367 1 74.81 23 GLY B N 1
ATOM 1441 C CA . GLY B 1 23 ? -7.16 -20.297 -13.203 1 74.81 23 GLY B CA 1
ATOM 1442 C C . GLY B 1 23 ? -7.508 -21.297 -14.297 1 74.81 23 GLY B C 1
ATOM 1443 O O . GLY B 1 23 ? -7.07 -21.156 -15.438 1 74.81 23 GLY B O 1
ATOM 1444 N N . GLU B 1 24 ? -8.281 -22.281 -13.953 1 73.31 24 GLU B N 1
ATOM 1445 C CA . GLU B 1 24 ? -8.711 -23.297 -14.898 1 73.31 24 GLU B CA 1
ATOM 1446 C C . GLU B 1 24 ? -9.602 -22.719 -15.984 1 73.31 24 GLU B C 1
ATOM 1448 O O . GLU B 1 24 ? -9.484 -23.078 -17.156 1 73.31 24 GLU B O 1
ATOM 1453 N N . LYS B 1 25 ? -10.445 -21.844 -15.641 1 74.19 25 LYS B N 1
ATOM 1454 C CA . LYS B 1 25 ? -11.375 -21.234 -16.578 1 74.19 25 LYS B CA 1
ATOM 1455 C C . LYS B 1 25 ? -10.641 -20.328 -17.562 1 74.19 25 LYS B C 1
ATOM 1457 O O . LYS B 1 25 ? -11.047 -20.219 -18.719 1 74.19 25 LYS B O 1
ATOM 1462 N N . MET B 1 26 ? -9.609 -19.703 -17.062 1 70.06 26 MET B N 1
ATOM 1463 C CA . MET B 1 26 ? -8.82 -18.812 -17.906 1 70.06 26 MET B CA 1
ATOM 1464 C C . MET B 1 26 ? -7.973 -19.609 -18.891 1 70.06 26 MET B C 1
ATOM 1466 O O . MET B 1 26 ? -7.723 -19.172 -20.016 1 70.06 26 MET B O 1
ATOM 1470 N N . ASP B 1 27 ? -7.516 -20.734 -18.469 1 65.69 27 ASP B N 1
ATOM 1471 C CA . ASP B 1 27 ? -6.715 -21.594 -19.328 1 65.69 27 ASP B CA 1
ATOM 1472 C C . ASP B 1 27 ? -7.578 -22.25 -20.406 1 65.69 27 ASP B C 1
ATOM 1474 O O . ASP B 1 27 ? -7.09 -22.547 -21.5 1 65.69 27 ASP B O 1
ATOM 1478 N N . ASP B 1 28 ? -8.742 -22.578 -20.141 1 60.72 28 ASP B N 1
ATOM 1479 C CA . ASP B 1 28 ? -9.641 -23.266 -21.047 1 60.72 28 ASP B CA 1
ATOM 1480 C C . ASP B 1 28 ? -10.18 -22.328 -22.125 1 60.72 28 ASP B C 1
ATOM 1482 O O . ASP B 1 28 ? -10.82 -22.75 -23.078 1 60.72 28 ASP B O 1
ATOM 1486 N N . SER B 1 29 ? -10.125 -21.109 -21.766 1 55.41 29 SER B N 1
ATOM 1487 C CA . SER B 1 29 ? -10.672 -20.234 -22.797 1 55.41 29 SER B CA 1
ATOM 1488 C C . SER B 1 29 ? -9.852 -20.297 -24.078 1 55.41 29 SER B C 1
ATOM 1490 O O . SER B 1 29 ? -8.625 -20.172 -24.047 1 55.41 29 SER B O 1
ATOM 1492 N N . THR B 1 30 ? -10.109 -21.266 -25.016 1 46.41 30 THR B N 1
ATOM 1493 C CA . THR B 1 30 ? -9.688 -21.578 -26.375 1 46.41 30 THR B CA 1
ATOM 1494 C C . THR B 1 30 ? -9.609 -20.312 -27.234 1 46.41 30 THR B C 1
ATOM 1496 O O . THR B 1 30 ? -9.5 -20.375 -28.453 1 46.41 30 THR B O 1
ATOM 1499 N N . ASP B 1 31 ? -10.039 -19.234 -26.812 1 50 31 ASP B N 1
ATOM 1500 C CA . ASP B 1 31 ? -9.953 -18.203 -27.844 1 50 31 ASP B CA 1
ATOM 1501 C C . ASP B 1 31 ? -8.5 -17.812 -28.109 1 50 31 ASP B C 1
ATOM 1503 O O . ASP B 1 31 ? -7.75 -17.516 -27.188 1 50 31 ASP B O 1
ATOM 1507 N N . GLY B 1 32 ? -7.711 -18.453 -29.062 1 45.94 32 GLY B N 1
ATOM 1508 C CA . GLY B 1 32 ? -6.387 -18.344 -29.641 1 45.94 32 GLY B CA 1
ATOM 1509 C C . GLY B 1 32 ? -5.637 -17.109 -29.203 1 45.94 32 GLY B C 1
ATOM 1510 O O . GLY B 1 32 ? -4.48 -17.188 -28.781 1 45.94 32 GLY B O 1
ATOM 1511 N N . ALA B 1 33 ? -5.734 -15.938 -29.875 1 47.59 33 ALA B N 1
ATOM 1512 C CA . ALA B 1 33 ? -4.941 -14.727 -30.078 1 47.59 33 ALA B CA 1
ATOM 1513 C C . ALA B 1 33 ? -4.98 -13.828 -28.844 1 47.59 33 ALA B C 1
ATOM 1515 O O . ALA B 1 33 ? -4.391 -12.75 -28.844 1 47.59 33 ALA B O 1
ATOM 1516 N N . THR B 1 34 ? -5.793 -14.188 -27.719 1 52.5 34 THR B N 1
ATOM 1517 C CA . THR B 1 34 ? -6.012 -13.195 -26.672 1 52.5 34 THR B CA 1
ATOM 1518 C C . THR B 1 34 ? -4.996 -13.359 -25.547 1 52.5 34 THR B C 1
ATOM 1520 O O . THR B 1 34 ? -4.828 -14.461 -25.016 1 52.5 34 THR B O 1
ATOM 1523 N N . ARG B 1 35 ? -3.855 -12.672 -25.656 1 54.72 35 ARG B N 1
ATOM 1524 C CA . ARG B 1 35 ? -2.844 -12.695 -24.594 1 54.72 35 ARG B CA 1
ATOM 1525 C C . ARG B 1 35 ? -3.479 -12.516 -23.219 1 54.72 35 ARG B C 1
ATOM 1527 O O . ARG B 1 35 ? -4.199 -11.547 -22.984 1 54.72 35 ARG B O 1
ATOM 1534 N N . LYS B 1 36 ? -3.619 -13.75 -22.438 1 62.91 36 LYS B N 1
ATOM 1535 C CA . LYS B 1 36 ? -4.117 -13.742 -21.062 1 62.91 36 LYS B CA 1
ATOM 1536 C C . LYS B 1 36 ? -3.041 -13.273 -20.094 1 62.91 36 LYS B C 1
ATOM 1538 O O . LYS B 1 36 ? -1.947 -13.844 -20.047 1 62.91 36 LYS B O 1
ATOM 1543 N N . GLY B 1 37 ? -3.102 -11.969 -19.766 1 75.62 37 GLY B N 1
ATOM 1544 C CA . GLY B 1 37 ? -2.172 -11.477 -18.766 1 75.62 37 GLY B CA 1
ATOM 1545 C C . GLY B 1 37 ? -2.75 -11.484 -17.359 1 75.62 37 GLY B C 1
ATOM 1546 O O . GLY B 1 37 ? -3.971 -11.445 -17.188 1 75.62 37 GLY B O 1
ATOM 1547 N N . SER B 1 38 ? -2.016 -12.133 -16.375 1 85 38 SER B N 1
ATOM 1548 C CA . SER B 1 38 ? -2.471 -12.117 -14.984 1 85 38 SER B CA 1
ATOM 1549 C C . SER B 1 38 ? -1.492 -11.359 -14.086 1 85 38 SER B C 1
ATOM 1551 O O . SER B 1 38 ? -0.281 -11.406 -14.312 1 85 38 SER B O 1
ATOM 1553 N N . THR B 1 39 ? -2.02 -10.539 -13.25 1 88.69 39 THR B N 1
ATOM 1554 C CA . THR B 1 39 ? -1.233 -9.844 -12.234 1 88.69 39 THR B CA 1
ATOM 1555 C C . THR B 1 39 ? -1.68 -10.258 -10.836 1 88.69 39 THR B C 1
ATOM 1557 O O . THR B 1 39 ? -2.826 -10.672 -10.641 1 88.69 39 THR B O 1
ATOM 1560 N N . HIS B 1 40 ? -0.724 -10.305 -9.938 1 92.44 40 HIS B N 1
ATOM 1561 C CA . HIS B 1 40 ? -0.986 -10.656 -8.539 1 92.44 40 HIS B CA 1
ATOM 1562 C C . HIS B 1 40 ? -0.639 -9.5 -7.609 1 92.44 40 HIS B C 1
ATOM 1564 O O . HIS B 1 40 ? 0.45 -8.93 -7.703 1 92.44 40 HIS B O 1
ATOM 1570 N N . ILE B 1 41 ? -1.601 -9.141 -6.828 1 94.12 41 ILE B N 1
ATOM 1571 C CA . ILE B 1 41 ? -1.372 -8.109 -5.82 1 94.12 41 ILE B CA 1
ATOM 1572 C C . ILE B 1 41 ? -1.625 -8.688 -4.43 1 94.12 41 ILE B C 1
ATOM 1574 O O . ILE B 1 41 ? -2.697 -9.242 -4.164 1 94.12 41 ILE B O 1
ATOM 1578 N N . VAL B 1 42 ? -0.623 -8.617 -3.596 1 96.25 42 VAL B N 1
ATOM 1579 C CA . VAL B 1 42 ? -0.747 -9.023 -2.199 1 96.25 42 VAL B CA 1
ATOM 1580 C C . VAL B 1 42 ? -0.821 -7.785 -1.308 1 96.25 42 VAL B C 1
ATOM 1582 O O . VAL B 1 42 ? 0.048 -6.914 -1.371 1 96.25 42 VAL B O 1
ATOM 1585 N N . ILE B 1 43 ? -1.852 -7.707 -0.512 1 96.06 43 ILE B N 1
ATOM 1586 C CA . ILE B 1 43 ? -2.049 -6.578 0.39 1 96.06 43 ILE B CA 1
ATOM 1587 C C . ILE B 1 43 ? -1.91 -7.043 1.838 1 96.06 43 ILE B C 1
ATOM 1589 O O . ILE B 1 43 ? -2.547 -8.016 2.246 1 96.06 43 ILE B O 1
ATOM 1593 N N . ALA B 1 44 ? -1.019 -6.41 2.559 1 96.56 44 ALA B N 1
ATOM 1594 C CA . ALA B 1 44 ? -0.769 -6.707 3.967 1 96.56 44 ALA B CA 1
ATOM 1595 C C . ALA B 1 44 ? -0.576 -5.422 4.77 1 96.56 44 ALA B C 1
ATOM 1597 O O . ALA B 1 44 ? -0.479 -4.332 4.199 1 96.56 44 ALA B O 1
ATOM 1598 N N . GLY B 1 45 ? -0.518 -5.586 6.086 1 95.19 45 GLY B N 1
ATOM 1599 C CA . GLY B 1 45 ? -0.315 -4.426 6.941 1 95.19 45 GLY B CA 1
ATOM 1600 C C . GLY B 1 45 ? -1.019 -4.543 8.281 1 95.19 45 GLY B C 1
ATOM 1601 O O . GLY B 1 45 ? -1.357 -5.645 8.719 1 95.19 45 GLY B O 1
ATOM 1602 N N . CYS B 1 46 ? -1.233 -3.389 8.883 1 91.06 46 CYS B N 1
ATOM 1603 C CA . CYS B 1 46 ? -1.797 -3.346 10.227 1 91.06 46 CYS B CA 1
ATOM 1604 C C . CYS B 1 46 ? -3.26 -3.77 10.219 1 91.06 46 CYS B C 1
ATOM 1606 O O . CYS B 1 46 ? -3.99 -3.482 9.273 1 91.06 46 CYS B O 1
ATOM 1608 N N . SER B 1 47 ? -3.613 -4.461 11.305 1 87.44 47 SER B N 1
ATOM 1609 C CA . SER B 1 47 ? -5.035 -4.742 11.484 1 87.44 47 SER B CA 1
ATOM 1610 C C . SER B 1 47 ? -5.848 -3.455 11.562 1 87.44 47 SER B C 1
ATOM 1612 O O . SER B 1 47 ? -5.414 -2.479 12.18 1 87.44 47 SER B O 1
ATOM 1614 N N . SER B 1 48 ? -7.004 -3.434 10.891 1 83.94 48 SER B N 1
ATOM 1615 C CA . SER B 1 48 ? -7.941 -2.316 10.93 1 83.94 48 SER B CA 1
ATOM 1616 C C . SER B 1 48 ? -7.316 -1.055 10.336 1 83.94 48 SER B C 1
ATOM 1618 O O . SER B 1 48 ? -7.539 0.048 10.844 1 83.94 48 SER B O 1
ATOM 1620 N N . SER B 1 49 ? -6.348 -1.279 9.469 1 84.94 49 SER B N 1
ATOM 1621 C CA . SER B 1 49 ? -5.688 -0.131 8.852 1 84.94 49 SER B CA 1
ATOM 1622 C C . SER B 1 49 ? -6.453 0.353 7.625 1 84.94 49 SER B C 1
ATOM 1624 O O . SER B 1 49 ? -6.059 1.333 6.992 1 84.94 49 SER B O 1
ATOM 1626 N N . GLY B 1 50 ? -7.605 -0.3 7.254 1 83.56 50 GLY B N 1
ATOM 1627 C CA . GLY B 1 50 ? -8.391 0.132 6.109 1 83.56 50 GLY B CA 1
ATOM 1628 C C . GLY B 1 50 ? -8.086 -0.65 4.844 1 83.56 50 GLY B C 1
ATOM 1629 O O . GLY B 1 50 ? -8.523 -0.276 3.756 1 83.56 50 GLY B O 1
ATOM 1630 N N . LYS B 1 51 ? -7.324 -1.765 4.895 1 87.94 51 LYS B N 1
ATOM 1631 C CA . LYS B 1 51 ? -6.961 -2.574 3.734 1 87.94 51 LYS B CA 1
ATOM 1632 C C . LYS B 1 51 ? -8.195 -2.971 2.934 1 87.94 51 LYS B C 1
ATOM 1634 O O . LYS B 1 51 ? -8.242 -2.773 1.718 1 87.94 51 LYS B O 1
ATOM 1639 N N . SER B 1 52 ? -9.219 -3.398 3.686 1 81.75 52 SER B N 1
ATOM 1640 C CA . SER B 1 52 ? -10.422 -3.883 3.004 1 81.75 52 SER B CA 1
ATOM 1641 C C . SER B 1 52 ? -11.18 -2.738 2.346 1 81.75 52 SER B C 1
ATOM 1643 O O . SER B 1 52 ? -11.758 -2.908 1.271 1 81.75 52 SER B O 1
ATOM 1645 N N . ILE B 1 53 ? -11.188 -1.604 2.98 1 75.75 53 ILE B N 1
ATOM 1646 C CA . ILE B 1 53 ? -11.828 -0.435 2.383 1 75.75 53 ILE B CA 1
ATOM 1647 C C . ILE B 1 53 ? -11.094 -0.047 1.101 1 75.75 53 ILE B C 1
ATOM 1649 O O . ILE B 1 53 ? -11.719 0.229 0.076 1 75.75 53 ILE B O 1
ATOM 1653 N N . PHE B 1 54 ? -9.82 -0.108 1.174 1 78.44 54 PHE B N 1
ATOM 1654 C CA . PHE B 1 54 ? -8.977 0.212 0.024 1 78.44 54 PHE B CA 1
ATOM 1655 C C . PHE B 1 54 ? -9.281 -0.72 -1.143 1 78.44 54 PHE B C 1
ATOM 1657 O O . PHE B 1 54 ? -9.484 -0.267 -2.271 1 78.44 54 PHE B O 1
ATOM 1664 N N . VAL B 1 55 ? -9.375 -1.978 -0.854 1 82.75 55 VAL B N 1
ATOM 1665 C CA . VAL B 1 55 ? -9.633 -2.982 -1.88 1 82.75 55 VAL B CA 1
ATOM 1666 C C . VAL B 1 55 ? -11.016 -2.758 -2.484 1 82.75 55 VAL B C 1
ATOM 1668 O O . VAL B 1 55 ? -11.172 -2.758 -3.707 1 82.75 55 VAL B O 1
ATOM 1671 N N . ASN B 1 56 ? -11.969 -2.51 -1.642 1 78.5 56 ASN B N 1
ATOM 1672 C CA . ASN B 1 56 ? -13.336 -2.305 -2.115 1 78.5 56 ASN B CA 1
ATOM 1673 C C . ASN B 1 56 ? -13.438 -1.075 -3.014 1 78.5 56 ASN B C 1
ATOM 1675 O O . ASN B 1 56 ? -14.086 -1.119 -4.062 1 78.5 56 ASN B O 1
ATOM 1679 N N . LYS B 1 57 ? -12.844 -0.047 -2.635 1 74.12 57 LYS B N 1
ATOM 1680 C CA . LYS B 1 57 ? -12.867 1.174 -3.436 1 74.12 57 LYS B CA 1
ATOM 1681 C C . LYS B 1 57 ? -12.125 0.977 -4.758 1 74.12 57 LYS B C 1
ATOM 1683 O O . LYS B 1 57 ? -12.578 1.451 -5.801 1 74.12 57 LYS B O 1
ATOM 1688 N N . PHE B 1 58 ? -11.055 0.27 -4.676 1 73.44 58 PHE B N 1
ATOM 1689 C CA . PHE B 1 58 ? -10.273 -0.049 -5.867 1 73.44 58 PHE B CA 1
ATOM 1690 C C . PHE B 1 58 ? -11.117 -0.822 -6.875 1 73.44 58 PHE B C 1
ATOM 1692 O O . PHE B 1 58 ? -10.992 -0.627 -8.086 1 73.44 58 PHE B O 1
ATOM 1699 N N . LEU B 1 59 ? -11.969 -1.655 -6.34 1 73.5 59 LEU B N 1
ATOM 1700 C CA . LEU B 1 59 ? -12.781 -2.52 -7.195 1 73.5 59 LEU B CA 1
ATOM 1701 C C . LEU B 1 59 ? -14.141 -1.893 -7.469 1 73.5 59 LEU B C 1
ATOM 1703 O O . LEU B 1 59 ? -14.977 -2.49 -8.148 1 73.5 59 LEU B O 1
ATOM 1707 N N . ASP B 1 60 ? -14.305 -0.742 -6.984 1 71.88 60 ASP B N 1
ATOM 1708 C CA . ASP B 1 60 ? -15.578 -0.05 -7.133 1 71.88 60 ASP B CA 1
ATOM 1709 C C . ASP B 1 60 ? -16.719 -0.87 -6.535 1 71.88 60 ASP B C 1
ATOM 1711 O O . ASP B 1 60 ? -17.75 -1.086 -7.184 1 71.88 60 ASP B O 1
ATOM 1715 N N . ARG B 1 61 ? -16.406 -1.442 -5.438 1 69.75 61 ARG B N 1
ATOM 1716 C CA . ARG B 1 61 ? -17.406 -2.189 -4.688 1 69.75 61 ARG B CA 1
ATOM 1717 C C . ARG B 1 61 ? -17.906 -1.391 -3.484 1 69.75 61 ARG B C 1
ATOM 1719 O O . ARG B 1 61 ? -17.125 -0.697 -2.832 1 69.75 61 ARG B O 1
ATOM 1726 N N . ASN B 1 62 ? -19.125 -1.265 -3.441 1 66.5 62 ASN B N 1
ATOM 1727 C CA . ASN B 1 62 ? -19.75 -0.598 -2.299 1 66.5 62 ASN B CA 1
ATOM 1728 C C . ASN B 1 62 ? -20.172 -1.598 -1.227 1 66.5 62 ASN B C 1
ATOM 1730 O O . ASN B 1 62 ? -21.359 -1.744 -0.942 1 66.5 62 ASN B O 1
ATOM 1734 N N . GLU B 1 63 ? -19.281 -2.367 -0.75 1 71.5 63 GLU B N 1
ATOM 1735 C CA . GLU B 1 63 ? -19.578 -3.338 0.298 1 71.5 63 GLU B CA 1
ATOM 1736 C C . GLU B 1 63 ? -19.094 -2.848 1.66 1 71.5 63 GLU B C 1
ATOM 1738 O O . GLU B 1 63 ? -18.109 -2.115 1.75 1 71.5 63 GLU B O 1
ATOM 1743 N N . GLU B 1 64 ? -19.844 -3.107 2.654 1 75.69 64 GLU B N 1
ATOM 1744 C CA . GLU B 1 64 ? -19.375 -2.828 4.008 1 75.69 64 GLU B CA 1
ATOM 1745 C C . GLU B 1 64 ? -18.109 -3.613 4.32 1 75.69 64 GLU B C 1
ATOM 1747 O O . GLU B 1 64 ? -18.047 -4.824 4.082 1 75.69 64 GLU B O 1
ATOM 1752 N N . PRO B 1 65 ? -17.172 -2.867 4.703 1 74.38 65 PRO B N 1
ATOM 1753 C CA . PRO B 1 65 ? -15.922 -3.574 5.023 1 74.38 65 PRO B CA 1
ATOM 1754 C C . PRO B 1 65 ? -16.109 -4.594 6.148 1 74.38 65 PRO B C 1
ATOM 1756 O O . PRO B 1 65 ? -16.781 -4.316 7.137 1 74.38 65 PRO B O 1
ATOM 1759 N N . LYS B 1 66 ? -15.766 -5.812 5.816 1 76.31 66 LYS B N 1
ATOM 1760 C CA . LYS B 1 66 ? -15.711 -6.867 6.828 1 76.31 66 LYS B CA 1
ATOM 1761 C C . LYS B 1 66 ? -14.266 -7.145 7.25 1 76.31 66 LYS B C 1
ATOM 1763 O O . LYS B 1 66 ? -13.336 -6.883 6.492 1 76.31 66 LYS B O 1
ATOM 1768 N N . GLU B 1 67 ? -14.25 -7.582 8.5 1 81.12 67 GLU B N 1
ATOM 1769 C CA . GLU B 1 67 ? -12.922 -7.973 8.961 1 81.12 67 GLU B CA 1
ATOM 1770 C C . GLU B 1 67 ? -12.359 -9.125 8.133 1 81.12 67 GLU B C 1
ATOM 1772 O O . GLU B 1 67 ? -13.047 -10.133 7.918 1 81.12 67 GLU B O 1
ATOM 1777 N N . THR B 1 68 ? -11.188 -8.891 7.574 1 83.62 68 THR B N 1
ATOM 1778 C CA . THR B 1 68 ? -10.516 -9.938 6.812 1 83.62 68 THR B CA 1
ATOM 1779 C C . THR B 1 68 ? -9.883 -10.961 7.75 1 83.62 68 THR B C 1
ATOM 1781 O O . THR B 1 68 ? -9.133 -10.602 8.664 1 83.62 68 THR B O 1
ATOM 1784 N N . VAL B 1 69 ? -10.352 -12.188 7.656 1 83.25 69 VAL B N 1
ATOM 1785 C CA . VAL B 1 69 ? -9.766 -13.266 8.445 1 83.25 69 VAL B CA 1
ATOM 1786 C C . VAL B 1 69 ? -8.758 -14.039 7.594 1 83.25 69 VAL B C 1
ATOM 1788 O O . VAL B 1 69 ? -9.062 -14.422 6.461 1 83.25 69 VAL B O 1
ATOM 1791 N N . ALA B 1 70 ? -7.555 -14.234 8.25 1 90.06 70 ALA B N 1
ATOM 1792 C CA . ALA B 1 70 ? -6.48 -14.992 7.609 1 90.06 70 ALA B CA 1
ATOM 1793 C C . ALA B 1 70 ? -6.094 -14.367 6.273 1 90.06 70 ALA B C 1
ATOM 1795 O O . ALA B 1 70 ? -5.656 -13.219 6.219 1 90.06 70 ALA B O 1
ATOM 1796 N N . LEU B 1 71 ? -6.43 -15.086 5.152 1 94.25 71 LEU B N 1
ATOM 1797 C CA . LEU B 1 71 ? -6.082 -14.625 3.809 1 94.25 71 LEU B CA 1
ATOM 1798 C C . LEU B 1 71 ? -7.301 -14.656 2.895 1 94.25 71 LEU B C 1
ATOM 1800 O O . LEU B 1 71 ? -7.914 -15.711 2.701 1 94.25 71 LEU B O 1
ATOM 1804 N N . GLU B 1 72 ? -7.598 -13.5 2.365 1 92.75 72 GLU B N 1
ATOM 1805 C CA . GLU B 1 72 ? -8.766 -13.383 1.495 1 92.75 72 GLU B CA 1
ATOM 1806 C C . GLU B 1 72 ? -8.352 -13.203 0.037 1 92.75 72 GLU B C 1
ATOM 1808 O O . GLU B 1 72 ? -7.406 -12.469 -0.26 1 92.75 72 GLU B O 1
ATOM 1813 N N . TYR B 1 73 ? -9.156 -13.867 -0.861 1 93.06 73 TYR B N 1
ATOM 1814 C CA . TYR B 1 73 ? -8.883 -13.805 -2.293 1 93.06 73 TYR B CA 1
ATOM 1815 C C . TYR B 1 73 ? -10.031 -13.125 -3.035 1 93.06 73 TYR B C 1
ATOM 1817 O O . TYR B 1 73 ? -11.203 -13.461 -2.826 1 93.06 73 TYR B O 1
ATOM 1825 N N . ILE B 1 74 ? -9.633 -12.062 -3.842 1 89.5 74 ILE B N 1
ATOM 1826 C CA . ILE B 1 74 ? -10.555 -11.383 -4.746 1 89.5 74 ILE B CA 1
ATOM 1827 C C . ILE B 1 74 ? -9.914 -11.242 -6.125 1 89.5 74 ILE B C 1
ATOM 1829 O O . ILE B 1 74 ? -8.688 -11.195 -6.246 1 89.5 74 ILE B O 1
ATOM 1833 N N . TYR B 1 75 ? -10.719 -11.375 -7.188 1 88.31 75 TYR B N 1
ATOM 1834 C CA . TYR B 1 75 ? -10.141 -11.148 -8.508 1 88.31 75 TYR B CA 1
ATOM 1835 C C . TYR B 1 75 ? -10.93 -10.086 -9.273 1 88.31 75 TYR B C 1
ATOM 1837 O O . TYR B 1 75 ? -12.109 -9.859 -9 1 88.31 75 TYR B O 1
ATOM 1845 N N . ALA B 1 76 ? -10.266 -9.336 -10.039 1 81.81 76 ALA B N 1
ATOM 1846 C CA . ALA B 1 76 ? -10.844 -8.352 -10.953 1 81.81 76 ALA B CA 1
ATOM 1847 C C . ALA B 1 76 ? -10.492 -8.672 -12.398 1 81.81 76 ALA B C 1
ATOM 1849 O O . ALA B 1 76 ? -9.367 -9.078 -12.695 1 81.81 76 ALA B O 1
ATOM 1850 N N . ARG B 1 77 ? -11.516 -8.562 -13.219 1 80.5 77 ARG B N 1
ATOM 1851 C CA . ARG B 1 77 ? -11.312 -8.781 -14.648 1 80.5 77 ARG B CA 1
ATOM 1852 C C . ARG B 1 77 ? -11.359 -7.461 -15.414 1 80.5 77 ARG B C 1
ATOM 1854 O O . ARG B 1 77 ? -12.172 -6.586 -15.117 1 80.5 77 ARG B O 1
ATOM 1861 N N . ARG B 1 78 ? -10.289 -7.316 -16.156 1 70.94 78 ARG B N 1
ATOM 1862 C CA . ARG B 1 78 ? -10.281 -6.152 -17.047 1 70.94 78 ARG B CA 1
ATOM 1863 C C . ARG B 1 78 ? -10.133 -6.57 -18.5 1 70.94 78 ARG B C 1
ATOM 1865 O O . ARG B 1 78 ? -9.328 -7.441 -18.828 1 70.94 78 ARG B O 1
ATOM 1872 N N . THR B 1 79 ? -11.07 -6.105 -19.281 1 68.56 79 THR B N 1
ATOM 1873 C CA . THR B 1 79 ? -10.992 -6.34 -20.719 1 68.56 79 THR B CA 1
ATOM 1874 C C . THR B 1 79 ? -10.43 -5.117 -21.438 1 68.56 79 THR B C 1
ATOM 1876 O O . THR B 1 79 ? -10.922 -4.004 -21.25 1 68.56 79 THR B O 1
ATOM 1879 N N . ARG B 1 80 ? -9.195 -5.254 -21.859 1 64.38 80 ARG B N 1
ATOM 1880 C CA . ARG B 1 80 ? -8.625 -4.234 -22.734 1 64.38 80 ARG B CA 1
ATOM 1881 C C . ARG B 1 80 ? -8.578 -4.715 -24.188 1 64.38 80 ARG B C 1
ATOM 1883 O O . ARG B 1 80 ? -7.707 -5.508 -24.547 1 64.38 80 ARG B O 1
ATOM 1890 N N . GLY B 1 81 ? -9.375 -4.16 -25.047 1 69.75 81 GLY B N 1
ATOM 1891 C CA . GLY B 1 81 ? -9.477 -4.699 -26.391 1 69.75 81 GLY B CA 1
ATOM 1892 C C . GLY B 1 81 ? -9.859 -6.168 -26.422 1 69.75 81 GLY B C 1
ATOM 1893 O O . GLY B 1 81 ? -10.898 -6.559 -25.875 1 69.75 81 GLY B O 1
ATOM 1894 N N . ASN B 1 82 ? -8.828 -6.875 -27.031 1 67.25 82 ASN B N 1
ATOM 1895 C CA . ASN B 1 82 ? -9.016 -8.32 -27.125 1 67.25 82 ASN B CA 1
ATOM 1896 C C . ASN B 1 82 ? -8.305 -9.062 -26 1 67.25 82 ASN B C 1
ATOM 1898 O O . ASN B 1 82 ? -8.352 -10.289 -25.938 1 67.25 82 ASN B O 1
ATOM 1902 N N . ASN B 1 83 ? -7.707 -8.18 -25.188 1 71.19 83 ASN B N 1
ATOM 1903 C CA . ASN B 1 83 ? -6.969 -8.805 -24.094 1 71.19 83 ASN B CA 1
ATOM 1904 C C . ASN B 1 83 ? -7.781 -8.828 -22.812 1 71.19 83 ASN B C 1
ATOM 1906 O O . ASN B 1 83 ? -8.336 -7.809 -22.406 1 71.19 83 ASN B O 1
ATOM 1910 N N . LYS B 1 84 ? -8.016 -10.055 -22.375 1 74 84 LYS B N 1
ATOM 1911 C CA . LYS B 1 84 ? -8.656 -10.234 -21.078 1 74 84 LYS B CA 1
ATOM 1912 C C . LYS B 1 84 ? -7.613 -10.414 -19.984 1 74 84 LYS B C 1
ATOM 1914 O O . LYS B 1 84 ? -6.793 -11.336 -20.047 1 74 84 LYS B O 1
ATOM 1919 N N . ASP B 1 85 ? -7.473 -9.375 -19.109 1 79.75 85 ASP B N 1
ATOM 1920 C CA . ASP B 1 85 ? -6.512 -9.461 -18 1 79.75 85 ASP B CA 1
ATOM 1921 C C . ASP B 1 85 ? -7.215 -9.703 -16.672 1 79.75 85 ASP B C 1
ATOM 1923 O O . ASP B 1 85 ? -8.328 -9.219 -16.453 1 79.75 85 ASP B O 1
ATOM 1927 N N . VAL B 1 86 ? -6.652 -10.641 -15.938 1 86.06 86 VAL B N 1
ATOM 1928 C CA . VAL B 1 86 ? -7.176 -10.891 -14.594 1 86.06 86 VAL B CA 1
ATOM 1929 C C . VAL B 1 86 ? -6.184 -10.383 -13.555 1 86.06 86 VAL B C 1
ATOM 1931 O O . VAL B 1 86 ? -4.977 -10.578 -13.688 1 86.06 86 VAL B O 1
ATOM 1934 N N . CYS B 1 87 ? -6.684 -9.711 -12.609 1 88.62 87 CYS B N 1
ATOM 1935 C CA . CYS B 1 87 ? -5.91 -9.281 -11.453 1 88.62 87 CYS B CA 1
ATOM 1936 C C . CYS B 1 87 ? -6.305 -10.07 -10.211 1 88.62 87 CYS B C 1
ATOM 1938 O O . CYS B 1 87 ? -7.453 -10.008 -9.773 1 88.62 87 CYS B O 1
ATOM 1940 N N . HIS B 1 88 ? -5.359 -10.891 -9.734 1 91.12 88 HIS B N 1
ATOM 1941 C CA . HIS B 1 88 ? -5.543 -11.641 -8.492 1 91.12 88 HIS B CA 1
ATOM 1942 C C . HIS B 1 88 ? -5.125 -10.812 -7.281 1 91.12 88 HIS B C 1
ATOM 1944 O O . HIS B 1 88 ? -3.98 -10.367 -7.195 1 91.12 88 HIS B O 1
ATOM 1950 N N . ILE B 1 89 ? -6.062 -10.602 -6.391 1 92.88 89 ILE B N 1
ATOM 1951 C CA . ILE B 1 89 ? -5.801 -9.797 -5.203 1 92.88 89 ILE B CA 1
ATOM 1952 C C . ILE B 1 89 ? -5.918 -10.672 -3.955 1 92.88 89 ILE B C 1
ATOM 1954 O O . ILE B 1 89 ? -6.961 -11.281 -3.713 1 92.88 89 ILE B O 1
ATOM 1958 N N . TRP B 1 90 ? -4.84 -10.734 -3.189 1 94.81 90 TRP B N 1
ATOM 1959 C CA . TRP B 1 90 ? -4.781 -11.438 -1.912 1 94.81 90 TRP B CA 1
ATOM 1960 C C . TRP B 1 90 ? -4.625 -10.453 -0.757 1 94.81 90 TRP B C 1
ATOM 1962 O O . TRP B 1 90 ? -3.709 -9.625 -0.757 1 94.81 90 TRP B O 1
ATOM 1972 N N . GLU B 1 91 ? -5.539 -10.523 0.14 1 94.62 91 GLU B N 1
ATOM 1973 C CA . GLU B 1 91 ? -5.488 -9.633 1.294 1 94.62 91 GLU B CA 1
ATOM 1974 C C . GLU B 1 91 ? -5.234 -10.406 2.582 1 94.62 91 GLU B C 1
ATOM 1976 O O . GLU B 1 91 ? -6.016 -11.289 2.943 1 94.62 91 GLU B O 1
ATOM 1981 N N . LEU B 1 92 ? -4.129 -10.039 3.24 1 95.38 92 LEU B N 1
ATOM 1982 C CA . LEU B 1 92 ? -3.814 -10.656 4.523 1 95.38 92 LEU B CA 1
ATOM 1983 C C . LEU B 1 92 ? -4.543 -9.945 5.66 1 95.38 92 LEU B C 1
ATOM 1985 O O . LEU B 1 92 ? -4.434 -8.727 5.805 1 95.38 92 LEU B O 1
ATOM 1989 N N . GLY B 1 93 ? -5.301 -10.711 6.398 1 91.44 93 GLY B N 1
ATOM 1990 C CA . GLY B 1 93 ? -5.977 -10.18 7.574 1 91.44 93 GLY B CA 1
ATOM 1991 C C . GLY B 1 93 ? -5.246 -10.477 8.867 1 91.44 93 GLY B C 1
ATOM 1992 O O . GLY B 1 93 ? -4.391 -11.359 8.914 1 91.44 93 GLY B O 1
ATOM 1993 N N . GLY B 1 94 ? -5.52 -9.633 9.93 1 86.56 94 GLY B N 1
ATOM 1994 C CA . GLY B 1 94 ? -5.035 -9.93 11.266 1 86.56 94 GLY B CA 1
ATOM 1995 C C . GLY B 1 94 ? -3.656 -9.359 11.539 1 86.56 94 GLY B C 1
ATOM 1996 O O . GLY B 1 94 ? -3.025 -9.703 12.547 1 86.56 94 GLY B O 1
ATOM 1997 N N . GLY B 1 95 ? -3.154 -8.578 10.68 1 88.62 95 GLY B N 1
ATOM 1998 C CA . GLY B 1 95 ? -1.834 -8.008 10.906 1 88.62 95 GLY B CA 1
ATOM 1999 C C . GLY B 1 95 ? -0.712 -9.016 10.719 1 88.62 95 GLY B C 1
ATOM 2000 O O . GLY B 1 95 ? -0.475 -9.484 9.602 1 88.62 95 GLY B O 1
ATOM 2001 N N . THR B 1 96 ? -0.155 -9.422 11.828 1 91.81 96 THR B N 1
ATOM 2002 C CA . THR B 1 96 ? 1.019 -10.281 11.766 1 91.81 96 THR B CA 1
ATOM 2003 C C . THR B 1 96 ? 0.65 -11.719 12.117 1 91.81 96 THR B C 1
ATOM 2005 O O . THR B 1 96 ? 1.479 -12.625 12 1 91.81 96 THR B O 1
ATOM 2008 N N . ASN B 1 97 ? -0.596 -12.016 12.375 1 91.12 97 ASN B N 1
ATOM 2009 C CA . ASN B 1 97 ? -0.997 -13.312 12.906 1 91.12 97 ASN B CA 1
ATOM 2010 C C . ASN B 1 97 ? -0.847 -14.422 11.859 1 91.12 97 ASN B C 1
ATOM 2012 O O . ASN B 1 97 ? -0.62 -15.578 12.211 1 91.12 97 ASN B O 1
ATOM 2016 N N . PHE B 1 98 ? -0.96 -14.078 10.68 1 92.81 98 PHE B N 1
ATOM 2017 C CA . PHE B 1 98 ? -1.036 -15.086 9.625 1 92.81 98 PHE B CA 1
ATOM 2018 C C . PHE B 1 98 ? -0.027 -14.797 8.523 1 92.81 98 PHE B C 1
ATOM 2020 O O . PHE B 1 98 ? -0.28 -15.078 7.348 1 92.81 98 PHE B O 1
ATOM 2027 N N . THR B 1 99 ? 1.149 -14.195 8.836 1 95.06 99 THR B N 1
ATOM 2028 C CA . THR B 1 99 ? 2.139 -13.805 7.84 1 95.06 99 THR B CA 1
ATOM 2029 C C . THR B 1 99 ? 2.662 -15.023 7.094 1 95.06 99 THR B C 1
ATOM 2031 O O . THR B 1 99 ? 3.137 -14.914 5.961 1 95.06 99 THR B O 1
ATOM 2034 N N . THR B 1 100 ? 2.574 -16.25 7.727 1 93.69 100 THR B N 1
ATOM 2035 C CA . THR B 1 100 ? 3.021 -17.469 7.07 1 93.69 100 THR B CA 1
ATOM 2036 C C . THR B 1 100 ? 2.172 -17.766 5.836 1 93.69 100 THR B C 1
ATOM 2038 O O . THR B 1 100 ? 2.605 -18.484 4.934 1 93.69 100 THR B O 1
ATOM 2041 N N . LEU B 1 101 ? 0.983 -17.203 5.742 1 94.88 101 LEU B N 1
ATOM 2042 C CA . LEU B 1 101 ? 0.069 -17.469 4.633 1 94.88 101 LEU B CA 1
ATOM 2043 C C . LEU B 1 101 ? 0.498 -16.703 3.383 1 94.88 101 LEU B C 1
ATOM 2045 O O . LEU B 1 101 ? -0.022 -16.953 2.293 1 94.88 101 LEU B O 1
ATOM 2049 N N . LEU B 1 102 ? 1.483 -15.812 3.471 1 96.69 102 LEU B N 1
ATOM 2050 C CA . LEU B 1 102 ? 2.018 -15.117 2.303 1 96.69 102 LEU B CA 1
ATOM 2051 C C . LEU B 1 102 ? 2.67 -16.109 1.338 1 96.69 102 LEU B C 1
ATOM 2053 O O . LEU B 1 102 ? 2.879 -15.789 0.165 1 96.69 102 LEU B O 1
ATOM 2057 N N . SER B 1 103 ? 2.967 -17.312 1.832 1 95.38 103 SER B N 1
ATOM 2058 C CA . SER B 1 103 ? 3.578 -18.344 0.987 1 95.38 103 SER B CA 1
ATOM 2059 C C . SER B 1 103 ? 2.574 -18.906 -0.014 1 95.38 103 SER B C 1
ATOM 2061 O O . SER B 1 103 ? 2.955 -19.594 -0.961 1 95.38 103 SER B O 1
ATOM 2063 N N . ILE B 1 104 ? 1.35 -18.578 0.12 1 93.94 104 ILE B N 1
ATOM 2064 C CA . ILE B 1 104 ? 0.317 -19.078 -0.777 1 93.94 104 ILE B CA 1
ATOM 2065 C C . ILE B 1 104 ? 0.337 -18.281 -2.084 1 93.94 104 ILE B C 1
ATOM 2067 O O . ILE B 1 104 ? 0.479 -18.859 -3.164 1 93.94 104 ILE B O 1
ATOM 2071 N N . PRO B 1 105 ? 0.252 -16.984 -2.018 1 95.44 105 PRO B N 1
ATOM 2072 C CA . PRO B 1 105 ? 0.264 -16.234 -3.277 1 95.44 105 PRO B CA 1
ATOM 2073 C C . PRO B 1 105 ? 1.676 -15.984 -3.805 1 95.44 105 PRO B C 1
ATOM 2075 O O . PRO B 1 105 ? 1.856 -15.734 -5 1 95.44 105 PRO B O 1
ATOM 2078 N N . LEU B 1 106 ? 2.639 -15.945 -2.926 1 96.31 106 LEU B N 1
ATOM 2079 C CA . LEU B 1 106 ? 3.994 -15.609 -3.344 1 96.31 106 LEU B CA 1
ATOM 2080 C C . LEU B 1 106 ? 4.805 -16.859 -3.631 1 96.31 106 LEU B C 1
ATOM 2082 O O . LEU B 1 106 ? 5.691 -17.234 -2.855 1 96.31 106 LEU B O 1
ATOM 2086 N N . ILE B 1 107 ? 4.488 -17.484 -4.742 1 94.75 107 ILE B N 1
ATOM 2087 C CA . ILE B 1 107 ? 5.121 -18.719 -5.184 1 94.75 107 ILE B CA 1
ATOM 2088 C C . ILE B 1 107 ? 5.777 -18.5 -6.547 1 94.75 107 ILE B C 1
ATOM 2090 O O . ILE B 1 107 ? 5.57 -17.469 -7.188 1 94.75 107 ILE B O 1
ATOM 2094 N N . LYS B 1 108 ? 6.559 -19.469 -6.977 1 93.88 108 LYS B N 1
ATOM 2095 C CA . LYS B 1 108 ? 7.32 -19.438 -8.219 1 93.88 108 LYS B CA 1
ATOM 2096 C C . LYS B 1 108 ? 6.422 -19.078 -9.406 1 93.88 108 LYS B C 1
ATOM 2098 O O . LYS B 1 108 ? 6.805 -18.266 -10.258 1 93.88 108 LYS B O 1
ATOM 2103 N N . LYS B 1 109 ? 5.23 -19.625 -9.422 1 89.94 109 LYS B N 1
ATOM 2104 C CA . LYS B 1 109 ? 4.316 -19.484 -10.555 1 89.94 109 LYS B CA 1
ATOM 2105 C C . LYS B 1 109 ? 3.895 -18.031 -10.75 1 89.94 109 LYS B C 1
ATOM 2107 O O . LYS B 1 109 ? 3.668 -17.594 -11.875 1 89.94 109 LYS B O 1
ATOM 2112 N N . ASN B 1 110 ? 3.848 -17.281 -9.586 1 91.94 110 ASN B N 1
ATOM 2113 C CA . ASN B 1 110 ? 3.207 -15.969 -9.633 1 91.94 110 ASN B CA 1
ATOM 2114 C C . ASN B 1 110 ? 4.207 -14.852 -9.359 1 91.94 110 ASN B C 1
ATOM 2116 O O . ASN B 1 110 ? 3.914 -13.68 -9.609 1 91.94 110 ASN B O 1
ATOM 2120 N N . ILE B 1 111 ? 5.367 -15.148 -8.906 1 92.5 111 ILE B N 1
ATOM 2121 C CA . ILE B 1 111 ? 6.277 -14.172 -8.32 1 92.5 111 ILE B CA 1
ATOM 2122 C C . ILE B 1 111 ? 6.652 -13.117 -9.359 1 92.5 111 ILE B C 1
ATOM 2124 O O . ILE B 1 111 ? 6.812 -11.945 -9.031 1 92.5 111 ILE B O 1
ATOM 2128 N N . GLU B 1 112 ? 6.707 -13.531 -10.641 1 90.94 112 GLU B N 1
ATOM 2129 C CA . GLU B 1 112 ? 7.141 -12.633 -11.703 1 90.94 112 GLU B CA 1
ATOM 2130 C C . GLU B 1 112 ? 6.016 -11.688 -12.125 1 90.94 112 GLU B C 1
ATOM 2132 O O . GLU B 1 112 ? 6.188 -10.867 -13.023 1 90.94 112 GLU B O 1
ATOM 2137 N N . ALA B 1 113 ? 4.93 -11.727 -11.547 1 92 113 ALA B N 1
ATOM 2138 C CA . ALA B 1 113 ? 3.799 -10.844 -11.82 1 92 113 ALA B CA 1
ATOM 2139 C C . ALA B 1 113 ? 3.172 -10.344 -10.523 1 92 113 ALA B C 1
ATOM 2141 O O . ALA B 1 113 ? 1.979 -10.031 -10.484 1 92 113 ALA B O 1
ATOM 2142 N N . SER B 1 114 ? 3.973 -10.344 -9.469 1 94.44 114 SER B N 1
ATOM 2143 C CA . SER B 1 114 ? 3.414 -10.031 -8.164 1 94.44 114 SER B CA 1
ATOM 2144 C C . SER B 1 114 ? 3.918 -8.688 -7.652 1 94.44 114 SER B C 1
ATOM 2146 O O . SER B 1 114 ? 5.078 -8.328 -7.871 1 94.44 114 SER B O 1
ATOM 2148 N N . SER B 1 115 ? 3.049 -7.992 -7.008 1 94.69 115 SER B N 1
ATOM 2149 C CA . SER B 1 115 ? 3.371 -6.801 -6.23 1 94.69 115 SER B CA 1
ATOM 2150 C C . SER B 1 115 ? 2.865 -6.922 -4.797 1 94.69 115 SER B C 1
ATOM 2152 O O . SER B 1 115 ? 1.914 -7.66 -4.527 1 94.69 115 SER B O 1
ATOM 2154 N N . LEU B 1 116 ? 3.578 -6.301 -3.926 1 96.12 116 LEU B N 1
ATOM 2155 C CA . LEU B 1 116 ? 3.18 -6.23 -2.523 1 96.12 116 LEU B CA 1
ATOM 2156 C C . LEU B 1 116 ? 2.779 -4.809 -2.141 1 96.12 116 LEU B C 1
ATOM 2158 O O . LEU B 1 116 ? 3.516 -3.859 -2.418 1 96.12 116 LEU B O 1
ATOM 2162 N N . VAL B 1 117 ? 1.603 -4.664 -1.6 1 95 117 VAL B N 1
ATOM 2163 C CA . VAL B 1 117 ? 1.115 -3.396 -1.062 1 95 117 VAL B CA 1
ATOM 2164 C C . VAL B 1 117 ? 1.044 -3.477 0.461 1 95 117 VAL B C 1
ATOM 2166 O O . VAL B 1 117 ? 0.249 -4.242 1.013 1 95 117 VAL B O 1
ATOM 2169 N N . LEU B 1 118 ? 1.877 -2.762 1.118 1 95.94 118 LEU B N 1
ATOM 2170 C CA . LEU B 1 118 ? 1.929 -2.711 2.574 1 95.94 118 LEU B CA 1
ATOM 2171 C C . LEU B 1 118 ? 1.231 -1.461 3.102 1 95.94 118 LEU B C 1
ATOM 2173 O O . LEU B 1 118 ? 1.602 -0.34 2.742 1 95.94 118 LEU B O 1
ATOM 2177 N N . VAL B 1 119 ? 0.208 -1.626 3.889 1 94.94 119 VAL B N 1
ATOM 2178 C CA . VAL B 1 119 ? -0.554 -0.518 4.457 1 94.94 119 VAL B CA 1
ATOM 2179 C C . VAL B 1 119 ? -0.218 -0.364 5.938 1 94.94 119 VAL B C 1
ATOM 2181 O O . VAL B 1 119 ? -0.468 -1.271 6.734 1 94.94 119 VAL B O 1
ATOM 2184 N N . LEU B 1 120 ? 0.341 0.771 6.289 1 95.25 120 LEU B N 1
ATOM 2185 C CA . LEU B 1 120 ? 0.811 1.032 7.645 1 95.25 120 LEU B CA 1
ATOM 2186 C C . LEU B 1 120 ? 0.045 2.193 8.273 1 95.25 120 LEU B C 1
ATOM 2188 O O . LEU B 1 120 ? -0.013 3.283 7.699 1 95.25 120 LEU B O 1
ATOM 2192 N N . ASP B 1 121 ? -0.568 1.958 9.367 1 93.69 121 ASP B N 1
ATOM 2193 C CA . ASP B 1 121 ? -1.235 2.99 10.156 1 93.69 121 ASP B CA 1
ATOM 2194 C C . ASP B 1 121 ? -0.228 3.785 10.984 1 93.69 121 ASP B C 1
ATOM 2196 O O . ASP B 1 121 ? 0.299 3.283 11.984 1 93.69 121 ASP B O 1
ATOM 2200 N N . LEU B 1 122 ? -0.017 5.039 10.641 1 93.62 122 LEU B N 1
ATOM 2201 C CA . LEU B 1 122 ? 1.054 5.812 11.258 1 93.62 122 LEU B CA 1
ATOM 2202 C C . LEU B 1 122 ? 0.636 6.312 12.633 1 93.62 122 LEU B C 1
ATOM 2204 O O . LEU B 1 122 ? 1.474 6.77 13.414 1 93.62 122 LEU B O 1
ATOM 2208 N N . THR B 1 123 ? -0.632 6.219 12.961 1 86.69 123 THR B N 1
ATOM 2209 C CA . THR B 1 123 ? -1.13 6.656 14.258 1 86.69 123 THR B CA 1
ATOM 2210 C C . THR B 1 123 ? -0.727 5.676 15.352 1 86.69 123 THR B C 1
ATOM 2212 O O . THR B 1 123 ? -0.827 5.988 16.547 1 86.69 123 THR B O 1
ATOM 2215 N N . ARG B 1 124 ? -0.19 4.535 15.008 1 89.88 124 ARG B N 1
ATOM 2216 C CA . ARG B 1 124 ? 0.241 3.494 15.93 1 89.88 124 ARG B CA 1
ATOM 2217 C C . ARG B 1 124 ? 1.686 3.086 15.664 1 89.88 124 ARG B C 1
ATOM 2219 O O . ARG B 1 124 ? 1.954 1.946 15.281 1 89.88 124 ARG B O 1
ATOM 2226 N N . PRO B 1 125 ? 2.566 3.9 16.062 1 87 125 PRO B N 1
ATOM 2227 C CA . PRO B 1 125 ? 3.959 3.705 15.664 1 87 125 PRO B CA 1
ATOM 2228 C C . PRO B 1 125 ? 4.551 2.4 16.188 1 87 125 PRO B C 1
ATOM 2230 O O . PRO B 1 125 ? 5.32 1.737 15.492 1 87 125 PRO B O 1
ATOM 2233 N N . ASN B 1 126 ? 4.203 1.979 17.406 1 86.94 126 ASN B N 1
ATOM 2234 C CA . ASN B 1 126 ? 4.75 0.742 17.953 1 86.94 126 ASN B CA 1
ATOM 2235 C C . ASN B 1 126 ? 4.262 -0.479 17.172 1 86.94 126 ASN B C 1
ATOM 2237 O O . ASN B 1 126 ? 5.055 -1.359 16.828 1 86.94 126 ASN B O 1
ATOM 2241 N N . GLU B 1 127 ? 3.088 -0.501 16.875 1 89.88 127 GLU B N 1
ATOM 2242 C CA . GLU B 1 127 ? 2.506 -1.621 16.141 1 89.88 127 GLU B CA 1
ATOM 2243 C C . GLU B 1 127 ? 2.949 -1.614 14.672 1 89.88 127 GLU B C 1
ATOM 2245 O O . GLU B 1 127 ? 3.213 -2.67 14.094 1 89.88 127 GLU B O 1
ATOM 2250 N N . LEU B 1 128 ? 3.039 -0.482 14.148 1 89.94 128 LEU B N 1
ATOM 2251 C CA . LEU B 1 128 ? 3.309 -0.353 12.719 1 89.94 128 LEU B CA 1
ATOM 2252 C C . LEU B 1 128 ? 4.676 -0.937 12.367 1 89.94 128 LEU B C 1
ATOM 2254 O O . LEU B 1 128 ? 4.809 -1.669 11.391 1 89.94 128 LEU B O 1
ATOM 2258 N N . TRP B 1 129 ? 5.676 -0.681 13.188 1 89.94 129 TRP B N 1
ATOM 2259 C CA . TRP B 1 129 ? 7.027 -1.125 12.859 1 89.94 129 TRP B CA 1
ATOM 2260 C C . TRP B 1 129 ? 7.152 -2.639 13.008 1 89.94 129 TRP B C 1
ATOM 2262 O O . TRP B 1 129 ? 7.812 -3.295 12.195 1 89.94 129 TRP B O 1
ATOM 2272 N N . ILE B 1 130 ? 6.492 -3.184 13.977 1 93.75 130 ILE B N 1
ATOM 2273 C CA . ILE B 1 130 ? 6.488 -4.629 14.172 1 93.75 130 ILE B CA 1
ATOM 2274 C C . ILE B 1 130 ? 5.805 -5.305 12.984 1 93.75 130 ILE B C 1
ATOM 2276 O O . ILE B 1 130 ? 6.324 -6.273 12.422 1 93.75 130 ILE B O 1
ATOM 2280 N N . THR B 1 131 ? 4.695 -4.777 12.625 1 94.69 131 THR B N 1
ATOM 2281 C CA . THR B 1 131 ? 3.947 -5.316 11.492 1 94.69 131 THR B CA 1
ATOM 2282 C C . THR B 1 131 ? 4.773 -5.23 10.211 1 94.69 131 THR B C 1
ATOM 2284 O O . THR B 1 131 ? 4.883 -6.211 9.469 1 94.69 131 THR B O 1
ATOM 2287 N N . MET B 1 132 ? 5.332 -4.105 9.992 1 94.31 132 MET B N 1
ATOM 2288 C CA . MET B 1 132 ? 6.16 -3.895 8.805 1 94.31 132 MET B CA 1
ATOM 2289 C C . MET B 1 132 ? 7.289 -4.918 8.742 1 94.31 132 MET B C 1
ATOM 2291 O O . MET B 1 132 ? 7.48 -5.574 7.723 1 94.31 132 MET B O 1
ATOM 2295 N N . GLU B 1 133 ? 8.016 -5.082 9.836 1 94.44 133 GLU B N 1
ATOM 2296 C CA . GLU B 1 133 ? 9.156 -5.988 9.875 1 94.44 133 GLU B CA 1
ATOM 2297 C C . GLU B 1 133 ? 8.734 -7.43 9.625 1 94.44 133 GLU B C 1
ATOM 2299 O O . GLU B 1 133 ? 9.367 -8.141 8.836 1 94.44 133 GLU B O 1
ATOM 2304 N N . GLN B 1 134 ? 7.723 -7.824 10.227 1 96.69 134 GLN B N 1
ATOM 2305 C CA . GLN B 1 134 ? 7.3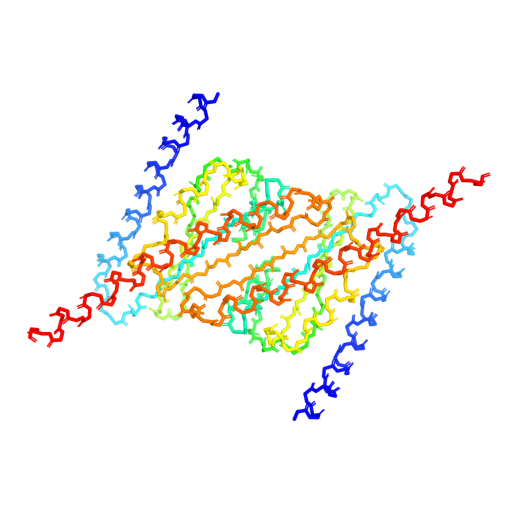01 -9.219 10.125 1 96.69 134 GLN B CA 1
ATOM 2306 C C . GLN B 1 134 ? 6.742 -9.523 8.742 1 96.69 134 GLN B C 1
ATOM 2308 O O . GLN B 1 134 ? 7.016 -10.586 8.18 1 96.69 134 GLN B O 1
ATOM 2313 N N . VAL B 1 135 ? 5.957 -8.633 8.242 1 96.62 135 VAL B N 1
ATOM 2314 C CA . VAL B 1 135 ? 5.375 -8.844 6.918 1 96.62 135 VAL B CA 1
ATOM 2315 C C . VAL B 1 135 ? 6.484 -8.875 5.867 1 96.62 135 VAL B C 1
ATOM 2317 O O . VAL B 1 135 ? 6.512 -9.766 5.016 1 96.62 135 VAL B O 1
ATOM 2320 N N . LEU B 1 136 ? 7.371 -7.934 5.973 1 94.56 136 LEU B N 1
ATOM 2321 C CA . LEU B 1 136 ? 8.422 -7.848 4.965 1 94.56 136 LEU B CA 1
ATOM 2322 C C . LEU B 1 136 ? 9.383 -9.023 5.074 1 94.56 136 LEU B C 1
ATOM 2324 O O . LEU B 1 136 ? 9.875 -9.523 4.062 1 94.56 136 LEU B O 1
ATOM 2328 N N . ALA B 1 137 ? 9.633 -9.453 6.305 1 95.56 137 ALA B N 1
ATOM 2329 C CA . ALA B 1 137 ? 10.477 -10.633 6.48 1 95.56 137 ALA B CA 1
ATOM 2330 C C . ALA B 1 137 ? 9.844 -11.867 5.84 1 95.56 137 ALA B C 1
ATOM 2332 O O . ALA B 1 137 ? 10.523 -12.648 5.172 1 95.56 137 ALA B O 1
ATOM 2333 N N . ALA B 1 138 ? 8.594 -12.055 6.035 1 96.69 138 ALA B N 1
ATOM 2334 C CA . ALA B 1 138 ? 7.879 -13.188 5.445 1 96.69 138 ALA B CA 1
ATOM 2335 C C . ALA B 1 138 ? 7.871 -13.094 3.92 1 96.69 138 ALA B C 1
ATOM 2337 O O . ALA B 1 138 ? 8.102 -14.086 3.23 1 96.69 138 ALA B O 1
ATOM 2338 N N . ALA B 1 139 ? 7.59 -11.898 3.406 1 95.94 139 ALA B N 1
ATOM 2339 C CA . ALA B 1 139 ? 7.586 -11.703 1.96 1 95.94 139 ALA B CA 1
ATOM 2340 C C . ALA B 1 139 ? 8.961 -11.984 1.367 1 95.94 139 ALA B C 1
ATOM 2342 O O . ALA B 1 139 ? 9.078 -12.609 0.309 1 95.94 139 ALA B O 1
ATOM 2343 N N . GLU B 1 140 ? 9.969 -11.5 2.072 1 94.44 140 GLU B N 1
ATOM 2344 C CA . GLU B 1 140 ? 11.336 -11.719 1.612 1 94.44 140 GLU B CA 1
ATOM 2345 C C . GLU B 1 140 ? 11.656 -13.211 1.521 1 94.44 140 GLU B C 1
ATOM 2347 O O . GLU B 1 140 ? 12.25 -13.664 0.539 1 94.44 140 GLU B O 1
ATOM 2352 N N . ARG B 1 141 ? 11.289 -13.914 2.518 1 95.81 141 ARG B N 1
ATOM 2353 C CA . ARG B 1 141 ? 11.508 -15.359 2.52 1 95.81 141 ARG B CA 1
ATOM 2354 C C . ARG B 1 141 ? 10.797 -16.016 1.34 1 95.81 141 ARG B C 1
ATOM 2356 O O . ARG B 1 141 ? 11.375 -16.875 0.668 1 95.81 141 ARG B O 1
ATOM 2363 N N . CYS B 1 142 ? 9.586 -15.594 1.106 1 96.44 142 CYS B N 1
ATOM 2364 C CA . CYS B 1 142 ? 8.812 -16.156 0.005 1 96.44 142 CYS B CA 1
ATOM 2365 C C . CYS B 1 142 ? 9.461 -15.836 -1.337 1 96.44 142 CYS B C 1
ATOM 2367 O O . CYS B 1 142 ? 9.57 -16.703 -2.203 1 96.44 142 CYS B O 1
ATOM 2369 N N . VAL B 1 143 ? 9.859 -14.609 -1.509 1 94.44 143 VAL B N 1
ATOM 2370 C CA . VAL B 1 143 ? 10.469 -14.172 -2.764 1 94.44 143 VAL B CA 1
ATOM 2371 C C . VAL B 1 143 ? 11.766 -14.938 -3.006 1 94.44 143 VAL B C 1
ATOM 2373 O O . VAL B 1 143 ? 12.031 -15.383 -4.125 1 94.44 143 VAL B O 1
ATOM 2376 N N . GLU B 1 144 ? 12.547 -15.062 -1.94 1 93.62 144 GLU B N 1
ATOM 2377 C CA . GLU B 1 144 ? 13.805 -15.797 -2.061 1 93.62 144 GLU B CA 1
ATOM 2378 C C . GLU B 1 144 ? 13.562 -17.25 -2.48 1 93.62 144 GLU B C 1
ATOM 2380 O O . GLU B 1 144 ? 14.227 -17.75 -3.387 1 93.62 144 GLU B O 1
ATOM 2385 N N . THR B 1 145 ? 12.672 -17.906 -1.832 1 95.06 145 THR B N 1
ATOM 2386 C CA . THR B 1 145 ? 12.344 -19.297 -2.137 1 95.06 145 THR B CA 1
ATOM 2387 C C . THR B 1 145 ? 11.836 -19.422 -3.57 1 95.06 145 THR B C 1
ATOM 2389 O O . THR B 1 145 ? 12.289 -20.297 -4.316 1 95.06 145 THR B O 1
ATOM 2392 N N . ALA B 1 146 ? 10.883 -18.562 -3.959 1 94.12 146 ALA B N 1
ATOM 2393 C CA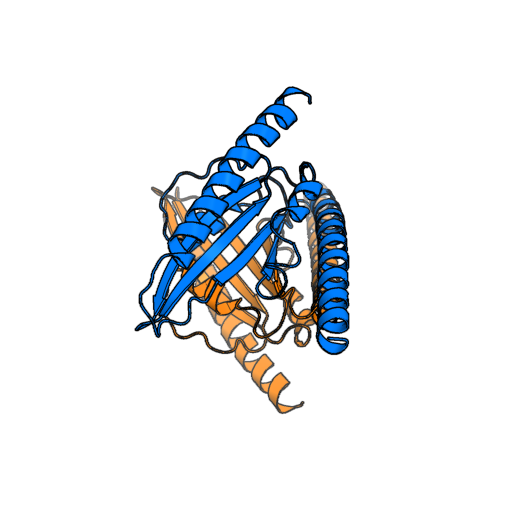 . ALA B 1 146 ? 10.289 -18.594 -5.293 1 94.12 146 ALA B CA 1
ATOM 2394 C C . ALA B 1 146 ? 11.344 -18.344 -6.367 1 94.12 146 ALA B C 1
ATOM 2396 O O . ALA B 1 146 ? 11.336 -19 -7.418 1 94.12 146 ALA B O 1
ATOM 2397 N N . THR B 1 147 ? 12.258 -17.391 -6.113 1 89.62 147 THR B N 1
ATOM 2398 C CA . THR B 1 147 ? 13.289 -17.031 -7.082 1 89.62 147 THR B CA 1
ATOM 2399 C C . THR B 1 147 ? 14.289 -18.188 -7.242 1 89.62 147 THR B C 1
ATOM 2401 O O . THR B 1 147 ? 14.758 -18.453 -8.352 1 89.62 147 THR B O 1
ATOM 2404 N N . LYS B 1 148 ? 14.617 -18.812 -6.164 1 91.94 148 LYS B N 1
ATOM 2405 C CA . LYS B 1 148 ? 15.516 -19.969 -6.219 1 91.94 148 LYS B CA 1
ATOM 2406 C C . LYS B 1 148 ? 14.914 -21.094 -7.059 1 91.94 148 LYS B C 1
ATOM 2408 O O . LYS B 1 148 ? 15.617 -21.719 -7.848 1 91.94 148 LYS B O 1
ATOM 2413 N N . GLU B 1 149 ? 13.641 -21.266 -6.891 1 92.56 149 GLU B N 1
ATOM 2414 C CA . GLU B 1 149 ? 12.945 -22.297 -7.656 1 92.56 149 GLU B CA 1
ATOM 2415 C C . GLU B 1 149 ? 12.914 -21.953 -9.141 1 92.56 149 GLU B C 1
ATOM 2417 O O . GLU B 1 149 ? 12.969 -22.844 -9.992 1 92.56 149 GLU B O 1
ATOM 2422 N N . LEU B 1 150 ? 12.781 -20.703 -9.492 1 87.12 150 LEU B N 1
ATOM 2423 C CA . LEU B 1 150 ? 12.781 -20.234 -10.883 1 87.12 150 LEU B CA 1
ATOM 2424 C C . LEU B 1 150 ? 14.141 -20.469 -11.531 1 87.12 150 LEU B C 1
ATOM 2426 O O . LEU B 1 150 ? 14.219 -20.891 -12.688 1 87.12 150 LEU B O 1
ATOM 2430 N N . ASP B 1 151 ? 15.133 -20.156 -10.805 1 86 151 ASP B N 1
ATOM 2431 C CA . ASP B 1 151 ? 16.5 -20.312 -11.312 1 86 151 ASP B CA 1
ATOM 2432 C C . ASP B 1 151 ? 16.828 -21.781 -11.562 1 86 151 ASP B C 1
ATOM 2434 O O . ASP B 1 151 ? 17.531 -22.109 -12.523 1 86 151 ASP B O 1
ATOM 2438 N N . GLN B 1 152 ? 16.422 -22.625 -10.68 1 85.19 152 GLN B N 1
ATOM 2439 C CA . GLN B 1 152 ? 16.672 -24.047 -10.844 1 85.19 152 GLN B CA 1
ATOM 2440 C C . GLN B 1 152 ? 15.961 -24.594 -12.078 1 85.19 152 GLN B C 1
ATOM 2442 O O . GLN B 1 152 ? 16.516 -25.422 -12.805 1 85.19 152 GLN B O 1
ATOM 2447 N N . LYS B 1 153 ? 14.828 -24.125 -12.406 1 76.31 153 LYS B N 1
ATOM 2448 C CA . LYS B 1 153 ? 14.102 -24.562 -13.602 1 76.31 153 LYS B CA 1
ATOM 2449 C C . LYS B 1 153 ? 14.82 -24.094 -14.867 1 76.31 153 LYS B C 1
ATOM 2451 O O . LYS B 1 153 ? 14.898 -24.844 -15.852 1 76.31 153 LYS B O 1
ATOM 2456 N N . GLN B 1 154 ? 15.266 -22.953 -14.852 1 72.38 154 GLN B N 1
ATOM 2457 C CA . GLN B 1 154 ? 15.977 -22.406 -16 1 72.38 154 GLN B CA 1
ATOM 2458 C C . GLN B 1 154 ? 17.266 -23.188 -16.281 1 72.38 154 GLN B C 1
ATOM 2460 O O . GLN B 1 154 ? 17.609 -23.453 -17.438 1 72.38 154 GLN B O 1
ATOM 2465 N N . GLN B 1 155 ? 17.906 -23.594 -15.211 1 70.5 155 GLN B N 1
ATOM 2466 C CA . GLN B 1 155 ? 19.125 -24.391 -15.367 1 70.5 155 GLN B CA 1
ATOM 2467 C C . GLN B 1 155 ? 18.797 -25.781 -15.93 1 70.5 155 GLN B C 1
ATOM 2469 O O . GLN B 1 155 ? 19.547 -26.297 -16.766 1 70.5 155 GLN B O 1
ATOM 2474 N N . GLU B 1 156 ? 17.703 -26.328 -15.484 1 70.5 156 GLU B N 1
ATOM 2475 C CA . GLU B 1 156 ? 17.297 -27.641 -15.984 1 70.5 156 GLU B CA 1
ATOM 2476 C C . GLU B 1 156 ? 16.891 -27.562 -17.453 1 70.5 156 GLU B C 1
ATOM 2478 O O . GLU B 1 156 ? 17.156 -28.484 -18.234 1 70.5 156 GLU B O 1
ATOM 2483 N N . ASN B 1 157 ? 16.312 -26.438 -17.812 1 67.19 157 ASN B N 1
ATOM 2484 C CA . ASN B 1 157 ? 15.914 -26.266 -19.203 1 67.19 157 ASN B CA 1
ATOM 2485 C C . ASN B 1 157 ? 17.125 -26.016 -20.109 1 67.19 157 ASN B C 1
ATOM 2487 O O . ASN B 1 157 ? 17.078 -26.328 -21.297 1 67.19 157 ASN B O 1
ATOM 2491 N N . TYR B 1 158 ? 18.109 -25.344 -19.625 1 61.38 158 TYR B N 1
ATOM 2492 C CA . TYR B 1 158 ? 19.328 -25.109 -20.406 1 61.38 158 TYR B CA 1
ATOM 2493 C C . TYR B 1 158 ? 20.141 -26.375 -20.578 1 61.38 158 TYR B C 1
ATOM 24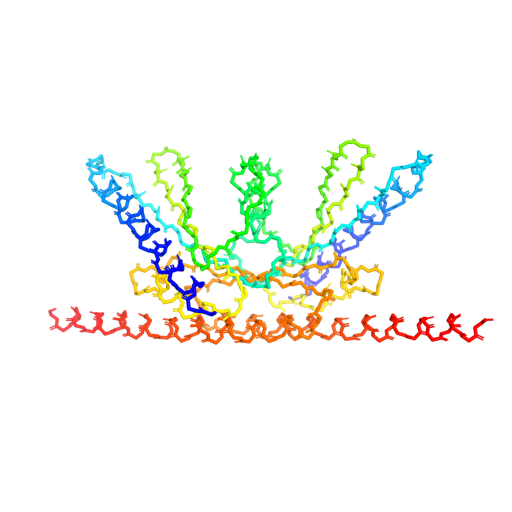95 O O . TYR B 1 158 ? 20.875 -26.531 -21.547 1 61.38 158 TYR B O 1
ATOM 2503 N N . CYS B 1 159 ? 20 -27.297 -19.656 1 60.28 159 CYS B N 1
ATOM 2504 C CA . CYS B 1 159 ? 20.766 -28.531 -19.75 1 60.28 159 CYS B CA 1
ATOM 2505 C C . CYS B 1 159 ? 20.031 -29.578 -20.578 1 60.28 159 CYS B C 1
ATOM 2507 O O . CYS B 1 159 ? 20.594 -30.625 -20.906 1 60.28 159 CYS B O 1
ATOM 2509 N N . LEU B 1 160 ? 18.75 -29.297 -20.938 1 47.75 160 LEU B N 1
ATOM 2510 C CA . LEU B 1 160 ? 18.125 -30.219 -21.875 1 47.75 160 LEU B CA 1
ATOM 2511 C C . LEU B 1 160 ? 18.406 -29.797 -23.312 1 47.75 160 LEU B C 1
ATOM 2513 O O . LEU B 1 160 ? 18.625 -30.656 -24.172 1 47.75 160 LEU B O 1
#